Protein AF-A0A9Q0W4V5-F1 (afdb_monomer_lite)

Organism: Salix purpurea (NCBI:txid77065)

Secondary structure (DSSP, 8-state):
--HHHHHHHHHHHTTS-HHHHHHHHHHHHTSHHHHTTT-HHHHHHHHHTTTTSBHHHHHHHTT--HHHIIIIIHHHHHHHHSS-TTTSBHHHHHHHHHHHHH-TTTT-----SS-HIIIIIHHHHHHHHHTT----TT-EEEEEEEEE-TTS-EEEEEEEEEETTEEEEE--S-------HHHHHHH--S-STT----

Foldseek 3Di:
DAPLLVVVVVVLLVQDDPVLSVLQVQLVCPALLVVLQPPVPVSLVVLVVQQPPFQVVSSVVSVHDPVSQVRRVQVVCCVQPVDGRRPHTSSSVSNLSSCVSRDNCSSDDDDFPDDCCVRPVVVVVVVCVVVVHDDDPQKQFQEFAWDADPVGDIGTAFTWIDHDPDIDTDGDPDDDDPDDPVSVVRHDPDDPVPDPDD

Radius of gyration: 23.25 Å; chains: 1; bounding box: 48×30×67 Å

InterPro domains:
  IPR002937 Amine oxidase [PF01593] (27-186)
  IPR036188 FAD/NAD(P)-binding domain superfamily [SSF51905] (35-189)
  IPR050464 Zeta Carotene Desaturase and Related Oxidoreductases [PTHR42923] (12-187)

pLDDT: mean 81.5, std 14.06, range [39.09, 97.94]

Sequence (198 aa):
MSSACLLSFKLLLLLLPPYDKARNAVALALSPVVRALIDPDGALRDIRDLDSISFSDWFLSKGGTRMSIQRMWDPVAYALGFIDCDNISARCMLTIFSLFATKTEASLLRMLKGSPDVYLSGPIRKYIEDKGGRFHLRWGCRQILYDRSPDGEILVTGLATSKATDKKVVKADAYVVACDVPGIKKTTSIPVEGIKVL

Structure (mmCIF, N/CA/C/O backbone):
data_AF-A0A9Q0W4V5-F1
#
_entry.id   AF-A0A9Q0W4V5-F1
#
loop_
_atom_site.group_PDB
_atom_site.id
_atom_site.type_symbol
_atom_site.label_atom_id
_atom_site.label_alt_id
_atom_site.label_comp_id
_atom_site.label_asym_id
_atom_site.label_entity_id
_atom_site.label_seq_id
_atom_site.pdbx_PDB_ins_code
_atom_site.Cartn_x
_atom_site.Cartn_y
_atom_site.Cartn_z
_atom_site.occupancy
_atom_site.B_iso_or_equiv
_atom_site.auth_seq_id
_atom_site.auth_comp_id
_atom_site.auth_asym_id
_atom_site.auth_atom_id
_atom_site.pdbx_PDB_model_num
ATOM 1 N N . MET A 1 1 ? 7.000 -11.906 -21.639 1.00 43.66 1 MET A N 1
ATOM 2 C CA . MET A 1 1 ? 6.272 -10.622 -21.504 1.00 43.66 1 MET A CA 1
ATOM 3 C C . MET A 1 1 ? 4.962 -10.721 -22.271 1.00 43.66 1 MET A C 1
ATOM 5 O O . MET A 1 1 ? 4.998 -11.058 -23.446 1.00 43.66 1 MET A O 1
ATOM 9 N N . SER A 1 2 ? 3.818 -10.484 -21.624 1.00 39.81 2 SER A N 1
ATOM 10 C CA . SER A 1 2 ? 2.518 -10.459 -22.315 1.00 39.81 2 SER A CA 1
ATOM 11 C C . SER A 1 2 ? 2.487 -9.341 -23.364 1.00 39.81 2 SER A C 1
ATOM 13 O O . SER A 1 2 ? 3.025 -8.257 -23.124 1.00 39.81 2 SER A O 1
ATOM 15 N N . SER A 1 3 ? 1.845 -9.589 -24.509 1.00 40.56 3 SER A N 1
ATOM 16 C CA . SER A 1 3 ? 1.742 -8.648 -25.638 1.00 40.56 3 SER A CA 1
ATOM 17 C C . SER A 1 3 ? 1.153 -7.283 -25.220 1.00 40.56 3 SER A C 1
ATOM 19 O O . SER A 1 3 ? 1.536 -6.245 -25.754 1.00 40.56 3 SER A O 1
ATOM 21 N N . ALA A 1 4 ? 0.314 -7.259 -24.176 1.00 39.75 4 ALA A N 1
ATOM 22 C CA . ALA A 1 4 ? -0.264 -6.040 -23.601 1.00 39.75 4 ALA A CA 1
ATOM 23 C C . ALA A 1 4 ? 0.753 -5.161 -22.840 1.00 39.75 4 ALA A C 1
ATOM 25 O O . ALA A 1 4 ? 0.736 -3.941 -22.980 1.00 39.75 4 ALA A O 1
ATOM 26 N N . CYS A 1 5 ? 1.683 -5.764 -22.091 1.00 41.72 5 CYS A N 1
ATOM 27 C CA . CYS A 1 5 ? 2.740 -5.032 -21.384 1.00 41.72 5 CYS A CA 1
ATOM 28 C C . CYS A 1 5 ? 3.719 -4.395 -22.388 1.00 41.72 5 CYS A C 1
ATOM 30 O O . CYS A 1 5 ? 4.078 -3.225 -22.264 1.00 41.72 5 CYS A O 1
ATOM 32 N N . LEU A 1 6 ? 4.051 -5.122 -23.464 1.00 46.00 6 LEU A N 1
ATOM 33 C CA . LEU A 1 6 ? 4.829 -4.587 -24.586 1.00 46.00 6 LEU A CA 1
ATOM 34 C C . LEU A 1 6 ? 4.118 -3.437 -25.311 1.00 46.00 6 LEU A C 1
ATOM 36 O O . LEU A 1 6 ? 4.798 -2.498 -25.712 1.00 46.00 6 LEU A O 1
ATOM 40 N N . LEU A 1 7 ? 2.788 -3.480 -25.471 1.00 44.28 7 LEU A N 1
ATOM 41 C CA . LEU A 1 7 ? 2.022 -2.405 -26.116 1.00 44.28 7 LEU A CA 1
ATOM 42 C C . LEU A 1 7 ? 1.975 -1.120 -25.276 1.00 44.28 7 LEU A C 1
ATOM 44 O O . LEU A 1 7 ? 2.223 -0.044 -25.821 1.00 44.28 7 LEU A O 1
ATOM 48 N N . SER A 1 8 ? 1.716 -1.219 -23.967 1.00 48.59 8 SER A N 1
ATOM 49 C CA . SER A 1 8 ? 1.690 -0.049 -23.072 1.00 48.59 8 SER A CA 1
ATOM 50 C C . SER A 1 8 ? 3.061 0.619 -22.967 1.00 48.59 8 SER A C 1
ATOM 52 O O . SER A 1 8 ? 3.162 1.843 -23.043 1.00 48.59 8 SER A O 1
ATOM 54 N N . PHE A 1 9 ? 4.136 -0.175 -22.898 1.00 53.03 9 PHE A N 1
ATOM 55 C CA . PHE A 1 9 ? 5.497 0.359 -22.969 1.00 53.03 9 PHE A CA 1
ATOM 56 C C . PHE A 1 9 ? 5.830 0.937 -24.352 1.00 53.03 9 PHE A C 1
ATOM 58 O O . PHE A 1 9 ? 6.489 1.972 -24.424 1.00 53.03 9 PHE A O 1
ATOM 65 N N . LYS A 1 10 ? 5.350 0.340 -25.456 1.00 53.91 10 LYS A N 1
ATOM 66 C CA . LYS A 1 10 ? 5.523 0.886 -26.819 1.00 53.91 10 LYS A CA 1
ATOM 67 C C . LYS A 1 10 ? 4.901 2.271 -26.975 1.00 53.91 10 LYS A C 1
ATOM 69 O O . LYS A 1 10 ? 5.501 3.116 -27.636 1.00 53.91 10 LYS A O 1
ATOM 74 N N . LEU A 1 11 ? 3.726 2.496 -26.383 1.00 53.38 11 LEU A N 1
ATOM 75 C CA . LEU A 1 11 ? 3.035 3.784 -26.439 1.00 53.38 11 LEU A CA 1
ATOM 76 C C . LEU A 1 11 ? 3.797 4.866 -25.660 1.00 53.38 11 LEU A C 1
ATOM 78 O O . LEU A 1 11 ? 3.978 5.970 -26.163 1.00 53.38 11 LEU A O 1
ATOM 82 N N . LEU A 1 12 ? 4.330 4.519 -24.485 1.00 56.50 12 LEU A N 1
ATOM 83 C CA . LEU A 1 12 ? 5.173 5.410 -23.680 1.00 56.50 12 LEU A CA 1
ATOM 84 C C . LEU A 1 12 ? 6.516 5.729 -24.365 1.00 56.50 12 LEU A C 1
ATOM 86 O O . LEU A 1 12 ? 6.958 6.876 -24.395 1.00 56.50 12 LEU A O 1
ATOM 90 N N . LEU A 1 13 ? 7.140 4.726 -24.989 1.00 61.22 13 LEU A N 1
ATOM 91 C CA . LEU A 1 13 ? 8.396 4.868 -25.729 1.00 61.22 13 LEU A CA 1
ATOM 92 C C . LEU A 1 13 ? 8.248 5.675 -27.029 1.00 61.22 13 LEU A C 1
ATOM 94 O O . LEU A 1 13 ? 9.258 6.100 -27.587 1.00 61.22 13 LEU A O 1
ATOM 98 N N . LEU A 1 14 ? 7.039 5.887 -27.562 1.00 61.97 14 LEU A N 1
ATOM 99 C CA . LEU A 1 14 ? 6.829 6.686 -28.780 1.00 61.97 14 LEU A CA 1
ATOM 100 C C . LEU A 1 14 ? 7.144 8.176 -28.575 1.00 61.97 14 LEU A C 1
ATOM 102 O O . LEU A 1 14 ? 7.536 8.832 -29.535 1.00 61.97 14 LEU A O 1
ATOM 106 N N . LEU A 1 15 ? 7.064 8.675 -27.338 1.00 64.25 15 LEU A N 1
ATOM 107 C CA . LEU A 1 15 ? 7.293 10.083 -26.981 1.00 64.25 15 LEU A CA 1
ATOM 108 C C . LEU A 1 15 ? 8.779 10.463 -26.823 1.00 64.25 15 LEU A C 1
ATOM 110 O O . LEU A 1 15 ? 9.103 11.627 -26.562 1.00 64.25 15 LEU A O 1
ATOM 114 N N . LEU A 1 16 ? 9.682 9.489 -26.971 1.00 71.12 16 LEU A N 1
ATOM 115 C CA . LEU A 1 16 ? 11.116 9.652 -26.745 1.00 71.12 16 LEU A CA 1
ATOM 116 C C . LEU A 1 16 ? 11.922 9.647 -28.056 1.00 71.12 16 LEU A C 1
ATOM 118 O O . LEU A 1 16 ? 11.606 8.885 -28.974 1.00 71.12 16 LEU A O 1
ATOM 122 N N . PRO A 1 17 ? 12.999 10.446 -28.156 1.00 78.69 17 PRO A N 1
ATOM 123 C CA . PRO A 1 17 ? 13.999 10.303 -29.209 1.00 78.69 17 PRO A CA 1
ATOM 124 C C . PRO A 1 17 ? 14.616 8.891 -29.235 1.00 78.69 17 PRO A C 1
ATOM 126 O O . PRO A 1 17 ? 14.685 8.234 -28.194 1.00 78.69 17 PRO A O 1
ATOM 129 N N . PRO A 1 18 ? 15.131 8.413 -30.385 1.00 79.00 18 PRO A N 1
ATOM 130 C CA . PRO A 1 18 ? 15.712 7.068 -30.509 1.00 79.00 18 PRO A CA 1
ATOM 131 C C . PRO A 1 18 ? 16.817 6.773 -29.485 1.00 79.00 18 PRO A C 1
ATOM 133 O O . PRO A 1 18 ? 16.900 5.666 -28.957 1.00 79.00 18 PRO A O 1
ATOM 136 N N . TYR A 1 19 ? 17.625 7.786 -29.167 1.00 78.62 19 TYR A N 1
ATOM 137 C CA . TYR A 1 19 ? 18.689 7.703 -28.170 1.00 78.62 19 TYR A CA 1
ATOM 138 C C . TYR A 1 19 ? 18.158 7.420 -26.756 1.00 78.62 19 TYR A C 1
ATOM 140 O O . TYR A 1 19 ? 18.638 6.515 -26.072 1.00 78.62 19 TYR A O 1
ATOM 148 N N . ASP A 1 20 ? 17.119 8.143 -26.337 1.00 76.56 20 ASP A N 1
ATOM 149 C CA . ASP A 1 20 ? 16.502 7.966 -25.021 1.00 76.56 20 ASP A CA 1
ATOM 150 C C . ASP A 1 20 ? 15.779 6.619 -24.908 1.00 76.56 20 ASP A C 1
ATOM 152 O O . ASP A 1 20 ? 15.806 5.996 -23.849 1.00 76.56 20 ASP A O 1
ATOM 156 N N . LYS A 1 21 ? 15.207 6.106 -26.009 1.00 78.06 21 LYS A N 1
ATOM 157 C CA . LYS A 1 21 ? 14.630 4.749 -26.043 1.00 78.06 21 LYS A CA 1
ATOM 158 C C . LYS A 1 21 ? 15.681 3.680 -25.761 1.00 78.06 21 LYS A C 1
ATOM 160 O O . LYS A 1 21 ? 15.421 2.774 -24.972 1.00 78.06 21 LYS A O 1
ATOM 165 N N . ALA A 1 22 ? 16.853 3.788 -26.389 1.00 77.31 22 ALA A N 1
ATOM 166 C CA . ALA A 1 22 ? 17.944 2.838 -26.190 1.00 77.31 22 ALA A CA 1
ATOM 167 C C . ALA A 1 22 ? 18.443 2.863 -24.738 1.00 77.31 22 ALA A C 1
ATOM 169 O O . ALA A 1 22 ? 18.581 1.815 -24.112 1.00 77.31 22 ALA A O 1
ATOM 170 N N . ARG A 1 23 ? 18.633 4.056 -24.167 1.00 77.75 23 ARG A N 1
ATOM 171 C CA . ARG A 1 23 ? 19.056 4.209 -22.769 1.00 77.75 23 ARG A CA 1
ATOM 172 C C . ARG A 1 23 ? 18.022 3.715 -21.769 1.00 77.75 23 ARG A C 1
ATOM 174 O O . ARG A 1 23 ? 18.382 3.037 -20.812 1.00 77.75 23 ARG A O 1
ATOM 181 N N . ASN A 1 24 ? 16.746 3.979 -22.024 1.00 77.56 24 ASN A N 1
ATOM 182 C CA . ASN A 1 24 ? 15.663 3.447 -21.211 1.00 77.56 24 ASN A CA 1
ATOM 183 C C . ASN A 1 24 ? 15.619 1.910 -21.251 1.00 77.56 24 ASN A C 1
ATOM 185 O O . ASN A 1 24 ? 15.473 1.268 -20.215 1.00 77.56 24 ASN A O 1
ATOM 189 N N . ALA A 1 25 ? 15.811 1.309 -22.430 1.00 77.19 25 ALA A N 1
ATOM 190 C CA . ALA A 1 25 ? 15.883 -0.143 -22.571 1.00 77.19 25 ALA A CA 1
ATOM 191 C C . ALA A 1 25 ? 17.071 -0.739 -21.798 1.00 77.19 25 ALA A C 1
ATOM 193 O O . ALA A 1 25 ? 16.900 -1.749 -21.121 1.00 77.19 25 ALA A O 1
ATOM 194 N N . VAL A 1 26 ? 18.244 -0.097 -21.841 1.00 78.44 26 VAL A N 1
ATOM 195 C CA . VAL A 1 26 ? 19.419 -0.515 -21.057 1.00 78.44 26 VAL A CA 1
ATOM 196 C C . VAL A 1 26 ? 19.142 -0.417 -19.557 1.00 78.44 26 VAL A C 1
ATOM 198 O O . VAL A 1 26 ? 19.375 -1.382 -18.833 1.00 78.44 26 VAL A O 1
ATOM 201 N N . ALA A 1 27 ? 18.588 0.701 -19.086 1.00 77.38 27 ALA A N 1
ATOM 202 C CA . ALA A 1 27 ? 18.274 0.886 -17.672 1.00 77.38 27 ALA A CA 1
ATOM 203 C C . ALA A 1 27 ? 17.269 -0.159 -17.156 1.00 77.38 27 ALA A C 1
ATOM 205 O O . ALA A 1 27 ? 17.441 -0.706 -16.067 1.00 77.38 27 ALA A O 1
ATOM 206 N N . LEU A 1 28 ? 16.255 -0.493 -17.962 1.00 75.88 28 LEU A N 1
ATOM 207 C CA . LEU A 1 28 ? 15.286 -1.542 -17.640 1.00 75.88 28 LEU A CA 1
ATOM 208 C C . LEU A 1 28 ? 15.891 -2.947 -17.714 1.00 75.88 28 LEU A C 1
ATOM 210 O O . LEU A 1 28 ? 15.581 -3.778 -16.863 1.00 75.88 28 LEU A O 1
ATOM 214 N N . ALA A 1 29 ? 16.782 -3.217 -18.669 1.00 73.25 29 ALA A N 1
ATOM 215 C CA . ALA A 1 29 ? 17.484 -4.496 -18.769 1.00 73.25 29 ALA A CA 1
ATOM 216 C C . ALA A 1 29 ? 18.433 -4.740 -17.580 1.00 73.25 29 ALA A C 1
ATOM 218 O O . ALA A 1 29 ? 18.583 -5.870 -17.129 1.00 73.25 29 ALA A O 1
ATOM 219 N N . LEU A 1 30 ? 19.039 -3.678 -17.043 1.00 74.88 30 LEU A N 1
ATOM 220 C CA . LEU A 1 30 ? 19.905 -3.723 -15.859 1.00 74.88 30 LEU A CA 1
ATOM 221 C C . LEU A 1 30 ? 19.130 -3.666 -14.535 1.00 74.88 30 LEU A C 1
ATOM 223 O O . LEU A 1 30 ? 19.737 -3.575 -13.463 1.00 74.88 30 LEU A O 1
ATOM 227 N N . SER A 1 31 ? 17.798 -3.668 -14.593 1.00 77.25 31 SER A N 1
ATOM 228 C CA . SER A 1 31 ? 16.963 -3.581 -13.405 1.00 77.25 31 SER A CA 1
ATOM 229 C C . SER A 1 31 ? 16.734 -4.954 -12.761 1.00 77.25 31 SER A C 1
ATOM 231 O O . SER A 1 31 ? 16.663 -5.970 -13.463 1.00 77.25 31 SER A O 1
ATOM 233 N N . PRO A 1 32 ? 16.506 -5.001 -11.434 1.00 78.69 32 PRO A N 1
ATOM 234 C CA . PRO A 1 32 ? 16.089 -6.226 -10.746 1.00 78.69 32 PRO A CA 1
ATOM 235 C C . PRO A 1 32 ? 14.791 -6.841 -11.303 1.00 78.69 32 PRO A C 1
ATOM 237 O O . PRO A 1 32 ? 14.499 -8.007 -11.054 1.00 78.69 32 PRO A O 1
ATOM 240 N N . VAL A 1 33 ? 14.018 -6.094 -12.101 1.00 75.81 33 VAL A N 1
ATOM 241 C CA . VAL A 1 33 ? 12.805 -6.585 -12.776 1.00 75.81 33 VAL A CA 1
ATOM 242 C C . VAL A 1 33 ? 13.123 -7.726 -13.745 1.00 75.81 33 VAL A C 1
ATOM 244 O O . VAL A 1 33 ? 12.311 -8.634 -13.898 1.00 75.81 33 VAL A O 1
ATOM 247 N N . VAL A 1 34 ? 14.308 -7.741 -14.365 1.00 76.56 34 VAL A N 1
ATOM 248 C CA . VAL A 1 34 ? 14.717 -8.861 -15.230 1.00 76.56 34 VAL A CA 1
ATOM 249 C C . VAL A 1 34 ? 14.963 -10.120 -14.405 1.00 76.56 34 VAL A C 1
ATOM 251 O O . VAL A 1 34 ? 14.526 -11.201 -14.799 1.00 76.56 34 VAL A O 1
ATOM 254 N N . ARG A 1 35 ? 15.579 -9.981 -13.223 1.00 77.94 35 ARG A N 1
ATOM 255 C CA . ARG A 1 35 ? 15.739 -11.089 -12.272 1.00 77.94 35 ARG A CA 1
ATOM 256 C C . ARG A 1 35 ? 14.383 -11.654 -11.850 1.00 77.94 35 ARG A C 1
ATOM 258 O O . ARG A 1 35 ? 14.264 -12.869 -11.725 1.00 77.94 35 ARG A O 1
ATOM 265 N N . ALA A 1 36 ? 13.354 -10.812 -11.730 1.00 76.31 36 ALA A N 1
ATOM 266 C CA . ALA A 1 36 ? 12.014 -11.249 -11.341 1.00 76.31 36 ALA A CA 1
ATOM 267 C C . ALA A 1 36 ? 11.386 -12.265 -12.311 1.00 76.31 36 ALA A C 1
ATOM 269 O O . ALA A 1 36 ? 10.494 -13.004 -11.912 1.00 76.31 36 ALA A O 1
ATOM 270 N N . LEU A 1 37 ? 11.853 -12.342 -13.564 1.00 75.56 37 LEU A N 1
ATOM 271 C CA . LEU A 1 37 ? 11.383 -13.337 -14.535 1.00 75.56 37 LEU A CA 1
ATOM 272 C C . LEU A 1 37 ? 11.831 -14.771 -14.206 1.00 75.56 37 LEU A C 1
ATOM 274 O O . LEU A 1 37 ? 11.202 -15.713 -14.682 1.00 75.56 37 LEU A O 1
ATOM 278 N N . ILE A 1 38 ? 12.911 -14.934 -13.435 1.00 80.31 38 ILE A N 1
ATOM 279 C CA . ILE A 1 38 ? 13.516 -16.232 -13.090 1.00 80.31 38 ILE A CA 1
ATOM 280 C C . ILE A 1 38 ? 13.408 -16.494 -11.580 1.00 80.31 38 ILE A C 1
ATOM 282 O O . ILE A 1 38 ? 13.079 -17.602 -11.170 1.00 80.31 38 ILE A O 1
ATOM 286 N N . ASP A 1 39 ? 13.654 -15.468 -10.761 1.00 83.31 39 ASP A N 1
ATOM 287 C CA . ASP A 1 39 ? 13.642 -15.500 -9.293 1.00 83.31 39 ASP A CA 1
ATOM 288 C C . ASP A 1 39 ? 12.868 -14.277 -8.750 1.00 83.31 39 ASP A C 1
ATOM 290 O O . ASP A 1 39 ? 13.471 -13.243 -8.429 1.00 83.31 39 ASP A O 1
ATOM 294 N N . PRO A 1 40 ? 11.521 -14.357 -8.680 1.00 78.38 40 PRO A N 1
ATOM 295 C CA . PRO A 1 40 ? 10.676 -13.268 -8.188 1.00 78.38 40 PRO A CA 1
ATOM 296 C C . PRO A 1 40 ? 11.016 -12.835 -6.756 1.00 78.38 40 PRO A C 1
ATOM 298 O O . PRO A 1 40 ? 11.066 -11.638 -6.468 1.00 78.38 40 PRO A O 1
ATOM 301 N N . ASP A 1 41 ? 11.292 -13.790 -5.865 1.00 81.06 41 ASP A N 1
ATOM 302 C CA . ASP A 1 41 ? 11.550 -13.518 -4.447 1.00 81.06 41 ASP A CA 1
ATOM 303 C C . ASP A 1 41 ? 12.931 -12.893 -4.219 1.00 81.06 41 ASP A C 1
ATOM 305 O O . ASP A 1 41 ? 13.101 -12.022 -3.362 1.00 81.06 41 ASP A O 1
ATOM 309 N N . GLY A 1 42 ? 13.948 -13.311 -4.976 1.00 83.62 42 GLY A N 1
ATOM 310 C CA . GLY A 1 42 ? 15.249 -12.645 -4.985 1.00 83.62 42 GLY A CA 1
ATOM 311 C C . GLY A 1 42 ? 15.180 -11.236 -5.566 1.00 83.62 42 GLY A C 1
ATOM 312 O O . GLY A 1 42 ? 15.751 -10.317 -4.988 1.00 83.62 42 GLY A O 1
ATOM 313 N N . ALA A 1 43 ? 14.415 -11.029 -6.639 1.00 82.75 43 ALA A N 1
ATOM 314 C CA . ALA A 1 43 ? 14.216 -9.695 -7.197 1.00 82.75 43 ALA A CA 1
ATOM 315 C C . ALA A 1 43 ? 13.520 -8.745 -6.212 1.00 82.75 43 ALA A C 1
ATOM 317 O O . ALA A 1 43 ? 13.922 -7.592 -6.088 1.00 82.75 43 ALA A O 1
ATOM 318 N N . LEU A 1 44 ? 12.507 -9.208 -5.471 1.00 84.25 44 LEU A N 1
ATOM 319 C CA . LEU A 1 44 ? 11.839 -8.387 -4.454 1.00 84.25 44 LEU A CA 1
ATOM 320 C C . LEU A 1 44 ? 12.747 -8.040 -3.266 1.00 84.25 44 LEU A C 1
ATOM 322 O O . LEU A 1 44 ? 12.557 -6.982 -2.660 1.00 84.25 44 LEU A O 1
ATOM 326 N N . ARG A 1 45 ? 13.725 -8.899 -2.941 1.00 87.44 45 ARG A N 1
ATOM 327 C CA . ARG A 1 45 ? 14.777 -8.596 -1.958 1.00 87.44 45 ARG A CA 1
ATOM 328 C C . ARG A 1 45 ? 15.692 -7.486 -2.465 1.00 87.44 45 ARG A C 1
ATOM 330 O O . ARG A 1 45 ? 15.776 -6.460 -1.804 1.00 87.44 45 ARG A O 1
ATOM 337 N N . ASP A 1 46 ? 16.233 -7.617 -3.673 1.00 85.31 46 ASP A N 1
ATOM 338 C CA . ASP A 1 46 ? 17.080 -6.579 -4.278 1.00 85.31 46 ASP A CA 1
ATOM 339 C C . ASP A 1 46 ? 16.332 -5.236 -4.416 1.00 85.31 46 ASP A C 1
ATOM 341 O O . ASP A 1 46 ? 16.887 -4.165 -4.191 1.00 85.31 46 ASP A O 1
ATOM 345 N N . ILE A 1 47 ? 15.038 -5.276 -4.759 1.00 86.62 47 ILE A N 1
ATOM 346 C CA . ILE A 1 47 ? 14.177 -4.085 -4.839 1.00 86.62 47 ILE A CA 1
ATOM 347 C C . ILE A 1 47 ? 13.950 -3.462 -3.452 1.00 86.62 47 ILE A C 1
ATOM 349 O O . ILE A 1 47 ? 13.730 -2.256 -3.348 1.00 86.62 47 ILE A O 1
ATOM 353 N N . ARG A 1 48 ? 13.989 -4.251 -2.371 1.00 87.50 48 ARG A N 1
ATOM 354 C CA . ARG A 1 48 ? 13.863 -3.751 -0.993 1.00 87.50 48 ARG A CA 1
ATOM 355 C C . ARG A 1 48 ? 15.063 -2.934 -0.551 1.00 87.50 48 ARG A C 1
ATOM 357 O O . ARG A 1 48 ? 14.864 -1.963 0.168 1.00 87.50 48 ARG A O 1
ATOM 364 N N . ASP A 1 49 ? 16.246 -3.264 -1.042 1.00 89.31 49 ASP A N 1
ATOM 365 C CA . ASP A 1 49 ? 17.469 -2.526 -0.725 1.00 89.31 49 ASP A CA 1
ATOM 366 C C . ASP A 1 49 ? 17.517 -1.144 -1.405 1.00 89.31 49 ASP A C 1
ATOM 368 O O . ASP A 1 49 ? 18.330 -0.296 -1.049 1.00 89.31 49 ASP A O 1
ATOM 372 N N . LEU A 1 50 ? 16.606 -0.883 -2.351 1.00 87.56 50 LEU A N 1
ATOM 373 C CA . LEU A 1 50 ? 16.465 0.392 -3.060 1.00 87.56 50 LEU A CA 1
ATOM 374 C C . LEU A 1 50 ? 15.430 1.336 -2.424 1.00 87.56 50 LEU A C 1
ATOM 376 O O . LEU A 1 50 ? 15.026 2.312 -3.055 1.00 87.56 50 LEU A O 1
ATOM 380 N N . ASP A 1 51 ? 14.968 1.057 -1.201 1.00 88.69 51 ASP A N 1
ATOM 381 C CA . ASP A 1 51 ? 13.928 1.860 -0.543 1.00 88.69 51 ASP A CA 1
ATOM 382 C C . ASP A 1 51 ? 14.379 3.297 -0.232 1.00 88.69 51 ASP A C 1
ATOM 384 O O . ASP A 1 51 ? 13.581 4.228 -0.321 1.00 88.69 51 ASP A O 1
ATOM 388 N N . SER A 1 52 ? 15.668 3.484 0.068 1.00 89.12 52 SER A N 1
ATOM 389 C CA . SER A 1 52 ? 16.272 4.768 0.449 1.00 89.12 52 SER A CA 1
ATOM 390 C C . SER A 1 52 ? 16.695 5.656 -0.727 1.00 89.12 52 SER A C 1
ATOM 392 O O . SER A 1 52 ? 17.215 6.747 -0.502 1.00 89.12 52 SER A O 1
ATOM 394 N N . ILE A 1 53 ? 16.503 5.204 -1.970 1.00 92.19 53 ILE A N 1
ATOM 395 C CA . ILE A 1 53 ? 16.958 5.897 -3.182 1.00 92.19 53 ILE A CA 1
ATOM 396 C C . ILE A 1 53 ? 15.737 6.329 -3.999 1.00 92.19 53 ILE A C 1
ATOM 398 O O . ILE A 1 53 ? 14.785 5.559 -4.159 1.00 92.19 53 ILE A O 1
ATOM 402 N N . SER A 1 54 ? 15.765 7.547 -4.546 1.00 93.06 54 SER A N 1
ATOM 403 C CA . SER A 1 54 ? 14.718 8.007 -5.461 1.00 93.06 54 SER A CA 1
ATOM 404 C C . SER A 1 54 ? 14.732 7.204 -6.766 1.00 93.06 54 SER A C 1
ATOM 406 O O . SER A 1 54 ? 15.768 6.688 -7.205 1.00 93.06 54 SER A O 1
ATOM 408 N N . PHE A 1 55 ? 13.582 7.098 -7.429 1.00 91.31 55 PHE A N 1
ATOM 409 C CA . PHE A 1 55 ? 13.530 6.441 -8.732 1.00 91.31 55 PHE A CA 1
ATOM 410 C C . PHE A 1 55 ? 14.403 7.165 -9.764 1.00 91.31 55 PHE A C 1
ATOM 412 O O . PHE A 1 55 ? 15.072 6.508 -10.562 1.00 91.31 55 PHE A O 1
ATOM 419 N N . SER A 1 56 ? 14.451 8.497 -9.720 1.00 91.94 56 SER A N 1
ATOM 420 C CA . SER A 1 56 ? 15.327 9.302 -10.569 1.00 91.94 56 SER A CA 1
ATOM 421 C C . SER A 1 56 ? 16.804 8.971 -10.385 1.00 91.94 56 SER A C 1
ATOM 423 O O . SER A 1 56 ? 17.490 8.720 -11.377 1.00 91.94 56 SER A O 1
ATOM 425 N N . ASP A 1 57 ? 17.299 8.930 -9.146 1.00 92.69 57 ASP A N 1
ATOM 426 C CA . ASP A 1 57 ? 18.713 8.644 -8.869 1.00 92.69 57 ASP A CA 1
ATOM 427 C C . ASP A 1 57 ? 19.082 7.236 -9.327 1.00 92.69 57 ASP A C 1
ATOM 429 O O . ASP A 1 57 ? 20.098 7.026 -9.999 1.00 92.69 57 ASP A O 1
ATOM 433 N N . TRP A 1 58 ? 18.205 6.270 -9.048 1.00 92.56 58 TRP A N 1
ATOM 434 C CA . TRP A 1 58 ? 18.371 4.912 -9.538 1.00 92.56 58 TRP A CA 1
ATOM 435 C C . TRP A 1 58 ? 18.410 4.874 -11.073 1.00 92.56 58 TRP A C 1
ATOM 437 O O . TRP A 1 58 ? 19.348 4.320 -11.651 1.00 92.56 58 TRP A O 1
ATOM 447 N N . PHE A 1 59 ? 17.449 5.500 -11.752 1.00 89.81 59 PHE A N 1
ATOM 448 C CA . PHE A 1 59 ? 17.329 5.441 -13.208 1.00 89.81 59 PHE A CA 1
ATOM 449 C C . PHE A 1 59 ? 18.508 6.121 -13.920 1.00 89.81 59 PHE A C 1
ATOM 451 O O . PHE A 1 59 ? 19.048 5.580 -14.888 1.00 89.81 59 PHE A O 1
ATOM 458 N N . LEU A 1 60 ? 18.967 7.269 -13.412 1.00 90.19 60 LEU A N 1
ATOM 459 C CA . LEU A 1 60 ? 20.156 7.956 -13.922 1.00 90.19 60 LEU A CA 1
ATOM 460 C C . LEU A 1 60 ? 21.431 7.137 -13.698 1.00 90.19 60 LEU A C 1
ATOM 462 O O . LEU A 1 60 ? 22.254 7.047 -14.610 1.00 90.19 60 LEU A O 1
ATOM 466 N N . SER A 1 61 ? 21.571 6.473 -12.543 1.00 89.06 61 SER A N 1
ATOM 467 C CA . SER A 1 61 ? 22.727 5.604 -12.260 1.00 89.06 61 SER A CA 1
ATOM 468 C C . SER A 1 61 ? 22.849 4.428 -13.240 1.00 89.06 61 SER A C 1
ATOM 470 O O . SER A 1 61 ? 23.944 3.922 -13.480 1.00 89.06 61 SER A O 1
ATOM 472 N N . LYS A 1 62 ? 21.732 4.008 -13.850 1.00 85.81 62 LYS A N 1
ATOM 473 C CA . LYS A 1 62 ? 21.672 2.945 -14.866 1.00 85.81 62 LYS A CA 1
ATOM 474 C C . LYS A 1 62 ? 21.783 3.463 -16.303 1.00 85.81 62 LYS A C 1
ATOM 476 O O . LYS A 1 62 ? 21.561 2.708 -17.248 1.00 85.81 62 LYS A O 1
ATOM 481 N N . GLY A 1 63 ? 22.149 4.733 -16.478 1.00 82.50 63 GLY A N 1
ATOM 482 C CA . GLY A 1 63 ? 22.338 5.358 -17.786 1.00 82.50 63 GLY A CA 1
ATOM 483 C C . GLY A 1 63 ? 21.062 5.929 -18.399 1.00 82.50 63 GLY A C 1
ATOM 484 O O . GLY A 1 63 ? 21.071 6.269 -19.582 1.00 82.50 63 GLY A O 1
ATOM 485 N N . GLY A 1 64 ? 19.981 6.047 -17.624 1.00 85.62 64 GLY A N 1
ATOM 486 C CA . GLY A 1 64 ? 18.765 6.748 -18.016 1.00 85.62 64 GLY A CA 1
ATOM 487 C C . GLY A 1 64 ? 18.979 8.254 -18.206 1.00 85.62 64 GLY A C 1
ATOM 488 O O . GLY A 1 64 ? 20.017 8.811 -17.848 1.00 85.62 64 GLY A O 1
ATOM 489 N N . THR A 1 65 ? 17.996 8.937 -18.794 1.00 88.06 65 THR A N 1
ATOM 490 C CA . THR A 1 65 ? 18.069 10.382 -19.066 1.00 88.06 65 THR A CA 1
ATOM 491 C C . THR A 1 65 ? 16.966 11.152 -18.349 1.00 88.06 65 THR A C 1
ATOM 493 O O . THR A 1 65 ? 15.856 10.650 -18.163 1.00 88.06 65 THR A O 1
ATOM 496 N N . ARG A 1 66 ? 17.245 12.414 -17.989 1.00 90.25 66 ARG A N 1
ATOM 497 C CA . ARG A 1 66 ? 16.244 13.323 -17.400 1.00 90.25 66 ARG A CA 1
ATOM 498 C C . ARG A 1 66 ? 15.043 13.552 -18.319 1.00 90.25 66 ARG A C 1
ATOM 500 O O . ARG A 1 66 ? 13.923 13.642 -17.835 1.00 90.25 66 ARG A O 1
ATOM 507 N N . MET A 1 67 ? 15.258 13.557 -19.634 1.00 88.00 67 MET A N 1
ATOM 508 C CA . MET A 1 67 ? 14.178 13.647 -20.621 1.00 88.00 67 MET A CA 1
ATOM 509 C C . MET A 1 67 ? 13.219 12.452 -20.524 1.00 88.00 67 MET A C 1
ATOM 511 O O . MET A 1 67 ? 12.002 12.629 -20.559 1.00 88.00 67 MET A O 1
ATOM 515 N N . SER A 1 68 ? 13.759 11.238 -20.363 1.00 85.25 68 SER A N 1
ATOM 516 C CA . SER A 1 68 ? 12.951 10.034 -20.151 1.00 85.25 68 SER A CA 1
ATOM 517 C C . SER A 1 68 ? 12.211 10.065 -18.819 1.00 85.25 68 SER A C 1
ATOM 519 O O . SER A 1 68 ? 11.085 9.582 -18.754 1.00 85.25 68 SER A O 1
ATOM 521 N N . ILE A 1 69 ? 12.808 10.640 -17.774 1.00 88.06 69 ILE A N 1
ATOM 522 C CA . ILE A 1 69 ? 12.117 10.836 -16.498 1.00 88.06 69 ILE A CA 1
ATOM 523 C C . ILE A 1 69 ? 10.896 11.739 -16.700 1.00 88.06 69 ILE A C 1
ATOM 525 O O . ILE A 1 69 ? 9.773 11.280 -16.528 1.00 88.06 69 ILE A O 1
ATOM 529 N N . GLN A 1 70 ? 11.094 12.946 -17.226 1.00 88.69 70 GLN A N 1
ATOM 530 C CA . GLN A 1 70 ? 10.027 13.941 -17.369 1.00 88.69 70 GLN A CA 1
ATOM 531 C C . GLN A 1 70 ? 8.894 13.519 -18.309 1.00 88.69 70 GLN A C 1
ATOM 533 O O . GLN A 1 70 ? 7.721 13.760 -18.036 1.00 88.69 70 GLN A O 1
ATOM 538 N N . ARG A 1 71 ? 9.223 12.909 -19.453 1.00 85.38 71 ARG A N 1
ATOM 539 C CA . ARG A 1 71 ? 8.219 12.602 -20.486 1.00 85.38 71 ARG A CA 1
ATOM 540 C C . ARG A 1 71 ? 7.515 11.271 -20.299 1.00 85.38 71 ARG A C 1
ATOM 542 O O . ARG A 1 71 ? 6.444 11.080 -20.867 1.00 85.38 71 ARG A O 1
ATOM 549 N N . MET A 1 72 ? 8.137 10.342 -19.581 1.00 85.31 72 MET A N 1
ATOM 550 C CA . MET A 1 72 ? 7.662 8.966 -19.512 1.00 85.31 72 MET A CA 1
ATOM 551 C C . MET A 1 72 ? 7.461 8.505 -18.073 1.00 85.31 72 MET A C 1
ATOM 553 O O . MET A 1 72 ? 6.402 7.962 -17.769 1.00 85.31 72 MET A O 1
ATOM 557 N N . TRP A 1 73 ? 8.434 8.722 -17.187 1.00 87.31 73 TRP A N 1
ATOM 558 C CA . TRP A 1 73 ? 8.368 8.177 -15.832 1.00 87.31 73 TRP A CA 1
ATOM 559 C C . TRP A 1 73 ? 7.574 9.037 -14.851 1.00 87.31 73 TRP A C 1
ATOM 561 O O . TRP A 1 73 ? 6.809 8.467 -14.080 1.00 87.31 73 TRP A O 1
ATOM 571 N N . ASP A 1 74 ? 7.658 10.365 -14.925 1.00 90.06 74 ASP A N 1
ATOM 572 C CA . ASP A 1 74 ? 6.885 11.266 -14.063 1.00 90.06 74 ASP A CA 1
ATOM 573 C C . ASP A 1 74 ? 5.369 11.062 -14.232 1.00 90.06 74 ASP A C 1
ATOM 575 O O . ASP A 1 74 ? 4.692 10.860 -13.224 1.00 90.06 74 ASP A O 1
ATOM 579 N N . PRO A 1 75 ? 4.798 10.972 -15.455 1.00 88.50 75 PRO A N 1
ATOM 580 C CA . PRO A 1 75 ? 3.383 10.629 -15.625 1.00 88.50 75 PRO A CA 1
ATOM 581 C C . PRO A 1 75 ? 2.980 9.304 -14.962 1.00 88.50 75 PRO A C 1
ATOM 583 O O . PRO A 1 75 ? 1.877 9.188 -14.427 1.00 88.50 75 PRO A O 1
ATOM 586 N N . VAL A 1 76 ? 3.865 8.302 -14.980 1.00 86.06 76 VAL A N 1
ATOM 587 C CA . VAL A 1 76 ? 3.613 7.003 -14.342 1.00 86.06 76 VAL A CA 1
ATOM 588 C C . VAL A 1 76 ? 3.716 7.115 -12.823 1.00 86.06 76 VAL A C 1
ATOM 590 O O . VAL A 1 76 ? 2.850 6.596 -12.122 1.00 86.06 76 VAL A O 1
ATOM 593 N N . ALA A 1 77 ? 4.719 7.823 -12.305 1.00 88.62 77 ALA A N 1
ATOM 594 C CA . ALA A 1 77 ? 4.880 8.069 -10.876 1.00 88.62 77 ALA A CA 1
ATOM 595 C C . ALA A 1 77 ? 3.682 8.845 -10.303 1.00 88.62 77 ALA A C 1
ATOM 597 O O . ALA A 1 77 ? 3.123 8.443 -9.280 1.00 88.62 77 ALA A O 1
ATOM 598 N N . TYR A 1 78 ? 3.187 9.859 -11.020 1.00 89.25 78 TYR A N 1
ATOM 599 C CA . TYR A 1 78 ? 1.971 10.579 -10.645 1.00 89.25 78 TYR A CA 1
ATOM 600 C C . TYR A 1 78 ? 0.731 9.684 -10.644 1.00 89.25 78 TYR A C 1
ATOM 602 O O . TYR A 1 78 ? -0.080 9.778 -9.726 1.00 89.25 78 TYR A O 1
ATOM 610 N N . ALA A 1 79 ? 0.586 8.792 -11.627 1.00 86.00 79 ALA A N 1
ATOM 611 C CA . ALA A 1 79 ? -0.537 7.857 -11.670 1.00 86.00 79 ALA A CA 1
ATOM 612 C C . ALA A 1 79 ? -0.507 6.822 -10.529 1.00 86.00 79 ALA A C 1
ATOM 614 O O . ALA A 1 79 ? -1.560 6.331 -10.125 1.00 86.00 79 ALA A O 1
ATOM 615 N N . LEU A 1 80 ? 0.681 6.477 -10.022 1.00 84.62 80 LEU A N 1
ATOM 616 C CA . LEU A 1 80 ? 0.863 5.442 -9.001 1.00 84.62 80 LEU A CA 1
ATOM 617 C C . LEU A 1 80 ? 0.861 5.986 -7.571 1.00 84.62 80 LEU A C 1
ATOM 619 O O . LEU A 1 80 ? 0.236 5.398 -6.692 1.00 84.62 80 LEU A O 1
ATOM 623 N N . GLY A 1 81 ? 1.591 7.072 -7.331 1.00 82.38 81 GLY A N 1
ATOM 624 C CA . GLY A 1 81 ? 1.851 7.605 -5.994 1.00 82.38 81 GLY A CA 1
ATOM 625 C C . GLY A 1 81 ? 1.528 9.085 -5.832 1.00 82.38 81 GLY A C 1
ATOM 626 O O . GLY A 1 81 ? 1.743 9.617 -4.748 1.00 82.38 81 GLY A O 1
ATOM 627 N N . PHE A 1 82 ? 1.027 9.751 -6.879 1.00 87.94 82 PHE A N 1
ATOM 628 C CA . PHE A 1 82 ? 0.738 11.192 -6.889 1.00 87.94 82 PHE A CA 1
ATOM 629 C C . PHE A 1 82 ? 1.956 12.090 -6.589 1.00 87.94 82 PHE A C 1
ATOM 631 O O . PHE A 1 82 ? 1.790 13.251 -6.223 1.00 87.94 82 PHE A O 1
ATOM 638 N N . ILE A 1 83 ? 3.173 11.568 -6.776 1.00 90.81 83 ILE A N 1
ATOM 639 C CA . ILE A 1 83 ? 4.455 12.263 -6.583 1.00 90.81 83 ILE A CA 1
ATOM 640 C C . ILE A 1 83 ? 5.392 11.983 -7.768 1.00 90.81 83 ILE A C 1
ATOM 642 O O . ILE A 1 83 ? 5.198 11.002 -8.486 1.00 90.81 83 ILE A O 1
ATOM 646 N N . ASP A 1 84 ? 6.376 12.855 -7.988 1.00 90.88 84 ASP A N 1
ATOM 647 C CA . ASP A 1 84 ? 7.342 12.752 -9.093 1.00 90.88 84 ASP A CA 1
ATOM 648 C C . ASP A 1 84 ? 8.432 11.686 -8.859 1.00 90.88 84 ASP A C 1
ATOM 650 O O . ASP A 1 84 ? 8.538 11.089 -7.782 1.00 90.88 84 ASP A O 1
ATOM 654 N N . CYS A 1 85 ? 9.26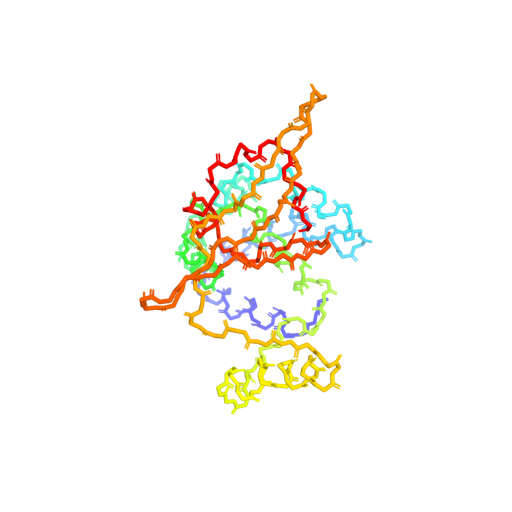1 11.438 -9.878 1.00 91.19 85 CYS A N 1
ATOM 655 C CA . CYS A 1 85 ? 10.351 10.467 -9.796 1.00 91.19 85 CYS A CA 1
ATOM 656 C C . CYS A 1 85 ? 11.504 10.863 -8.858 1.00 91.19 85 CYS A C 1
ATOM 658 O O . CYS A 1 85 ? 12.256 9.979 -8.437 1.00 91.19 85 CYS A O 1
ATOM 660 N N . ASP A 1 86 ? 11.650 12.150 -8.528 1.00 93.00 86 ASP A N 1
ATOM 661 C CA . ASP A 1 86 ? 12.683 12.642 -7.608 1.00 93.00 86 ASP A CA 1
ATOM 662 C C . ASP A 1 86 ? 12.312 12.362 -6.147 1.00 93.00 86 ASP A C 1
ATOM 664 O O . ASP A 1 86 ? 13.189 12.134 -5.316 1.00 93.00 86 ASP A O 1
ATOM 668 N N . ASN A 1 87 ? 11.015 12.320 -5.841 1.00 91.88 87 ASN A N 1
ATOM 669 C CA . ASN A 1 87 ? 10.501 12.091 -4.495 1.00 91.88 87 ASN A CA 1
ATOM 670 C C . ASN A 1 87 ? 10.008 10.654 -4.260 1.00 91.88 87 ASN A C 1
ATOM 672 O O . ASN A 1 87 ? 9.959 10.202 -3.115 1.00 91.88 87 ASN A O 1
ATOM 676 N N . ILE A 1 88 ? 9.623 9.916 -5.308 1.00 91.38 88 ILE A N 1
ATOM 677 C CA . ILE A 1 88 ? 9.182 8.523 -5.162 1.00 91.38 88 ILE A CA 1
ATOM 678 C C . ILE A 1 88 ? 10.369 7.577 -4.957 1.00 91.38 88 ILE A C 1
ATOM 680 O O . ILE A 1 88 ? 11.367 7.629 -5.677 1.00 91.38 88 ILE A O 1
ATOM 684 N N . SER A 1 89 ? 10.236 6.646 -4.012 1.00 92.44 89 SER A N 1
ATOM 685 C CA . SER A 1 89 ? 11.224 5.582 -3.811 1.00 92.44 89 SER A CA 1
ATOM 686 C C . SER A 1 89 ? 11.301 4.651 -5.026 1.00 92.44 89 SER A C 1
ATOM 688 O O . SER A 1 89 ? 10.272 4.215 -5.566 1.00 92.44 89 SER A O 1
ATOM 690 N N . ALA A 1 90 ? 12.521 4.272 -5.416 1.00 90.38 90 ALA A N 1
ATOM 691 C CA . ALA A 1 90 ? 12.767 3.303 -6.479 1.00 90.38 90 ALA A CA 1
ATOM 692 C C . ALA A 1 90 ? 12.101 1.950 -6.182 1.00 90.38 90 ALA A C 1
ATOM 694 O O . ALA A 1 90 ? 11.581 1.304 -7.098 1.00 90.38 90 ALA A O 1
ATOM 695 N N . ARG A 1 91 ? 12.028 1.554 -4.902 1.00 91.19 91 ARG A N 1
ATOM 696 C CA . ARG A 1 91 ? 11.334 0.337 -4.459 1.00 91.19 91 ARG A CA 1
ATOM 697 C C . ARG A 1 91 ? 9.880 0.307 -4.921 1.00 91.19 91 ARG A C 1
ATOM 699 O O . ARG A 1 91 ? 9.428 -0.720 -5.432 1.00 91.19 91 ARG A O 1
ATOM 706 N N . CYS A 1 92 ? 9.153 1.410 -4.746 1.00 88.88 92 CYS A N 1
ATOM 707 C CA . CYS A 1 92 ? 7.731 1.503 -5.081 1.00 88.88 92 CYS A CA 1
ATOM 708 C C . CYS A 1 92 ? 7.503 1.227 -6.576 1.00 88.88 92 CYS A C 1
ATOM 710 O O . CYS A 1 92 ? 6.767 0.310 -6.947 1.00 88.88 92 CYS A O 1
ATOM 712 N N . MET A 1 93 ? 8.230 1.952 -7.428 1.00 88.50 93 MET A N 1
ATOM 713 C CA . MET A 1 93 ? 8.138 1.836 -8.884 1.00 88.50 93 MET A CA 1
ATOM 714 C C . MET A 1 93 ? 8.566 0.446 -9.378 1.00 88.50 93 MET A C 1
ATOM 716 O O . MET A 1 93 ? 7.829 -0.217 -10.109 1.00 88.50 93 MET A O 1
ATOM 720 N N . LEU A 1 94 ? 9.735 -0.042 -8.950 1.00 87.50 94 LEU A N 1
ATOM 721 C CA . LEU A 1 94 ? 10.288 -1.317 -9.421 1.00 87.50 94 LEU A CA 1
ATOM 722 C C . LEU A 1 94 ? 9.469 -2.530 -8.973 1.00 87.50 94 LEU A C 1
ATOM 724 O O . LEU A 1 94 ? 9.387 -3.512 -9.710 1.00 87.50 94 LEU A O 1
ATOM 728 N N . THR A 1 95 ? 8.815 -2.461 -7.811 1.00 87.19 95 THR A N 1
ATOM 729 C CA . THR A 1 95 ? 7.901 -3.519 -7.351 1.00 87.19 95 THR A CA 1
ATOM 730 C C . THR A 1 95 ? 6.712 -3.667 -8.301 1.00 87.19 95 THR A C 1
ATOM 732 O O . THR A 1 95 ? 6.353 -4.780 -8.684 1.00 87.19 95 THR A O 1
ATOM 735 N N . ILE A 1 96 ? 6.128 -2.548 -8.734 1.00 84.50 96 ILE A N 1
ATOM 736 C CA . ILE A 1 96 ? 4.996 -2.545 -9.668 1.00 84.50 96 ILE A CA 1
ATOM 737 C C . ILE A 1 96 ? 5.430 -3.078 -11.039 1.00 84.50 96 ILE A C 1
ATOM 739 O O . ILE A 1 96 ? 4.745 -3.922 -11.620 1.00 84.50 96 ILE A O 1
ATOM 743 N N . PHE A 1 97 ? 6.606 -2.677 -11.532 1.00 79.44 97 PHE A N 1
ATOM 744 C CA . PHE A 1 97 ? 7.138 -3.213 -12.789 1.00 79.44 97 PHE A CA 1
ATOM 745 C C . PHE A 1 97 ? 7.482 -4.698 -12.715 1.00 79.44 97 PHE A C 1
ATOM 747 O O . PHE A 1 97 ? 7.215 -5.420 -13.673 1.00 79.44 97 PHE A O 1
ATOM 754 N N . SER A 1 98 ? 7.998 -5.175 -11.581 1.00 80.81 98 SER A N 1
ATOM 755 C CA . SER A 1 98 ? 8.184 -6.607 -11.323 1.00 80.81 98 SER A CA 1
ATOM 756 C C . SER A 1 98 ? 6.861 -7.369 -11.443 1.00 80.81 98 SER A C 1
ATOM 758 O O . SER A 1 98 ? 6.784 -8.408 -12.105 1.00 80.81 98 SER A O 1
ATOM 760 N N . LEU A 1 99 ? 5.777 -6.803 -10.910 1.00 77.75 99 LEU A N 1
ATOM 761 C CA . LEU A 1 99 ? 4.446 -7.395 -11.000 1.00 77.75 99 LEU A CA 1
ATOM 762 C C . LEU A 1 99 ? 3.919 -7.417 -12.447 1.00 77.75 99 LEU A C 1
ATOM 764 O O . LEU A 1 99 ? 3.393 -8.439 -12.882 1.00 77.75 99 LEU A O 1
ATOM 768 N N . PHE A 1 100 ? 4.127 -6.352 -13.231 1.00 76.25 100 PHE A N 1
ATOM 769 C CA . PHE A 1 100 ? 3.774 -6.327 -14.660 1.00 76.25 100 PHE A CA 1
ATOM 770 C C . PHE A 1 100 ? 4.641 -7.244 -15.534 1.00 76.25 100 PHE A C 1
ATOM 772 O O . PHE A 1 100 ? 4.175 -7.739 -16.563 1.00 76.25 100 PHE A O 1
ATOM 779 N N . ALA A 1 101 ? 5.902 -7.459 -15.160 1.00 72.62 101 ALA A N 1
ATOM 780 C CA . ALA A 1 101 ? 6.814 -8.333 -15.889 1.00 72.62 101 ALA A CA 1
ATOM 781 C C . ALA A 1 101 ? 6.476 -9.816 -15.673 1.00 72.62 101 ALA A C 1
ATOM 783 O O . ALA A 1 101 ? 6.525 -10.601 -16.623 1.00 72.62 101 ALA A O 1
ATOM 784 N N . THR A 1 102 ? 6.100 -10.180 -14.444 1.00 72.38 102 THR A N 1
ATOM 785 C CA . THR A 1 102 ? 5.847 -11.569 -14.028 1.00 72.38 102 THR A CA 1
ATOM 786 C C . THR A 1 102 ? 4.401 -12.015 -14.232 1.00 72.38 102 THR A C 1
ATOM 788 O O . THR A 1 102 ? 4.167 -13.174 -14.571 1.00 72.38 102 THR A O 1
ATOM 791 N N . LYS A 1 103 ? 3.415 -11.119 -14.086 1.00 70.31 103 LYS A N 1
ATOM 792 C CA . LYS A 1 103 ? 1.991 -11.449 -14.253 1.00 70.31 103 LYS A CA 1
ATOM 793 C C . LYS A 1 103 ? 1.452 -10.915 -15.576 1.00 70.31 103 LYS A C 1
ATOM 795 O O . LYS A 1 103 ? 1.244 -9.719 -15.758 1.00 70.31 103 LYS A O 1
ATOM 800 N N . THR A 1 104 ? 1.161 -11.829 -16.497 1.00 60.97 104 THR A N 1
ATOM 801 C CA . THR A 1 104 ? 0.716 -11.531 -17.869 1.00 60.97 104 THR A CA 1
ATOM 802 C C . THR A 1 104 ? -0.637 -10.818 -17.963 1.00 60.97 104 THR A C 1
ATOM 804 O O . THR A 1 104 ? -0.864 -10.103 -18.939 1.00 60.97 104 THR A O 1
ATOM 807 N N . GLU A 1 105 ? -1.506 -10.978 -16.961 1.00 60.84 105 GLU A N 1
ATOM 808 C CA . GLU A 1 105 ? -2.825 -10.330 -16.879 1.00 60.84 105 GLU A CA 1
ATOM 809 C C . GLU A 1 105 ? -2.828 -9.035 -16.055 1.00 60.84 105 GLU A C 1
ATOM 811 O O . GLU A 1 105 ? -3.827 -8.319 -16.039 1.00 60.84 105 GLU A O 1
ATOM 816 N N . ALA A 1 106 ? -1.727 -8.702 -15.373 1.00 59.31 106 ALA A N 1
ATOM 817 C CA . ALA A 1 106 ? -1.703 -7.576 -14.438 1.00 59.31 106 ALA A CA 1
ATOM 818 C C . ALA A 1 106 ? -1.839 -6.207 -15.120 1.00 59.31 106 ALA A C 1
ATOM 820 O O . ALA A 1 106 ? -2.225 -5.240 -14.474 1.00 59.31 106 ALA A O 1
ATOM 821 N N . SER A 1 107 ? -1.558 -6.117 -16.421 1.00 62.62 107 SER A N 1
ATOM 822 C CA . SER A 1 107 ? -1.734 -4.887 -17.197 1.00 62.62 107 SER A CA 1
ATOM 823 C C . SER A 1 107 ? -3.176 -4.663 -17.677 1.00 62.62 107 SER A C 1
ATOM 825 O O . SER A 1 107 ? -3.430 -3.685 -18.377 1.00 62.62 107 SER A O 1
ATOM 827 N N . LEU A 1 108 ? -4.117 -5.567 -17.371 1.00 67.81 108 LEU A N 1
ATOM 828 C CA . LEU A 1 108 ? -5.525 -5.396 -17.728 1.00 67.81 108 LEU A CA 1
ATOM 829 C C . LEU A 1 108 ? -6.217 -4.497 -16.705 1.00 67.81 108 LEU A C 1
ATOM 831 O O . LEU A 1 108 ? -6.478 -4.893 -15.569 1.00 67.81 108 LEU A O 1
ATOM 835 N N . LEU A 1 109 ? -6.567 -3.289 -17.138 1.00 75.38 109 LEU A N 1
ATOM 836 C CA . LEU A 1 109 ? -7.385 -2.380 -16.348 1.00 75.38 109 LEU A CA 1
ATOM 837 C C . LEU A 1 109 ? -8.831 -2.884 -16.326 1.00 75.38 109 LEU A C 1
ATOM 839 O O . LEU A 1 109 ? -9.484 -2.987 -17.364 1.00 75.38 109 LEU A O 1
ATOM 843 N N . ARG A 1 110 ? -9.340 -3.184 -15.130 1.00 83.31 110 ARG A N 1
ATOM 844 C CA . ARG A 1 110 ? -10.748 -3.522 -14.898 1.00 83.31 110 ARG A CA 1
ATOM 845 C C . ARG A 1 110 ? -11.378 -2.437 -14.046 1.00 83.31 110 ARG A C 1
ATOM 847 O O . ARG A 1 110 ? -10.918 -2.175 -12.939 1.00 83.31 110 ARG A O 1
ATOM 854 N N . MET A 1 111 ? -12.420 -1.808 -14.572 1.00 88.94 111 MET A N 1
ATOM 855 C CA . MET A 1 111 ? -13.210 -0.839 -13.821 1.00 88.94 111 MET A CA 1
ATOM 856 C C . MET A 1 111 ? -14.354 -1.552 -13.106 1.00 88.94 111 MET A C 1
ATOM 858 O O . MET A 1 111 ? -14.908 -2.531 -13.613 1.00 88.94 111 MET A O 1
ATOM 862 N N . LEU A 1 112 ? -14.720 -1.056 -11.925 1.00 90.44 112 LEU A N 1
ATOM 863 C CA . LEU A 1 112 ? -15.951 -1.484 -11.271 1.00 90.44 112 LEU A CA 1
ATOM 864 C C . LEU A 1 112 ? -17.149 -1.095 -12.146 1.00 90.44 112 LEU A C 1
ATOM 866 O O . LEU A 1 112 ? -17.167 -0.028 -12.755 1.00 90.44 112 LEU A O 1
ATOM 870 N N . LYS A 1 113 ? -18.180 -1.946 -12.169 1.00 89.31 113 LYS A N 1
ATOM 871 C CA . LYS A 1 113 ? -19.422 -1.705 -12.927 1.00 89.31 113 LYS A CA 1
ATOM 872 C C . LYS A 1 113 ? -20.183 -0.454 -12.455 1.00 89.31 113 LYS A C 1
ATOM 874 O O . LYS A 1 113 ? -21.039 0.059 -13.168 1.00 89.31 113 LYS A O 1
ATOM 879 N N . GLY A 1 114 ? -19.895 0.027 -11.251 1.00 93.94 114 GLY A N 1
ATOM 880 C CA . GLY A 1 114 ? -20.493 1.225 -10.682 1.00 93.94 114 GLY A CA 1
ATOM 881 C C . GLY A 1 114 ? -19.855 1.562 -9.341 1.00 93.94 114 GLY A C 1
ATOM 882 O O . GLY A 1 114 ? -18.703 1.210 -9.092 1.00 93.94 114 GLY A O 1
ATOM 883 N N . SER A 1 115 ? -20.625 2.219 -8.472 1.00 94.06 115 SER A N 1
ATOM 884 C CA . SER A 1 115 ? -20.160 2.639 -7.146 1.00 94.06 115 SER A CA 1
ATOM 885 C C . SER A 1 115 ? -19.499 1.486 -6.368 1.00 94.06 115 SER A C 1
ATOM 887 O O . SER A 1 115 ? -20.100 0.408 -6.265 1.00 94.06 115 SER A O 1
ATOM 889 N N . PRO A 1 116 ? -18.316 1.709 -5.760 1.00 93.25 116 PRO A N 1
ATOM 890 C CA . PRO A 1 116 ? -17.685 0.742 -4.864 1.00 93.25 116 PRO A CA 1
ATOM 891 C C . PRO A 1 116 ? -18.588 0.303 -3.709 1.00 93.25 116 PRO A C 1
ATOM 893 O O . PRO A 1 116 ? -18.495 -0.845 -3.284 1.00 93.25 116 PRO A O 1
ATOM 896 N N . ASP A 1 117 ? -19.502 1.164 -3.244 1.00 92.12 117 ASP A N 1
ATOM 897 C CA . ASP A 1 117 ? -20.442 0.789 -2.181 1.00 92.12 117 ASP A CA 1
ATOM 898 C C . ASP A 1 117 ? -21.361 -0.362 -2.600 1.00 92.12 117 ASP A C 1
ATOM 900 O O . ASP A 1 117 ? -21.594 -1.281 -1.825 1.00 92.12 117 ASP A O 1
ATOM 904 N N . VAL A 1 118 ? -21.800 -0.377 -3.859 1.00 93.62 118 VAL A N 1
ATOM 905 C CA . VAL A 1 118 ? -22.716 -1.399 -4.383 1.00 93.62 118 VAL A CA 1
ATOM 906 C C . VAL A 1 118 ? -21.966 -2.639 -4.865 1.00 93.62 118 VAL A C 1
ATOM 908 O O . VAL A 1 118 ? -22.425 -3.757 -4.651 1.00 93.62 118 VAL A O 1
ATOM 911 N N . TYR A 1 119 ? -20.823 -2.453 -5.529 1.00 93.81 119 TYR A N 1
ATOM 912 C CA . TYR A 1 119 ? -20.142 -3.529 -6.260 1.00 93.81 119 TYR A CA 1
ATOM 913 C C . TYR A 1 119 ? -18.908 -4.104 -5.557 1.00 93.81 119 TYR A C 1
ATOM 915 O O . TYR A 1 119 ? -18.366 -5.097 -6.035 1.00 93.81 119 TYR A O 1
ATOM 923 N N . LEU A 1 120 ? -18.465 -3.516 -4.440 1.00 94.75 120 LEU A N 1
ATOM 924 C CA . LEU A 1 120 ? -17.313 -4.001 -3.677 1.00 94.75 120 LEU A CA 1
ATOM 925 C C . LEU A 1 120 ? -17.615 -4.105 -2.178 1.00 94.75 120 LEU A C 1
ATOM 927 O O . LEU A 1 120 ? -17.672 -5.209 -1.641 1.00 94.75 120 LEU A O 1
ATOM 931 N N . SER A 1 121 ? -17.840 -2.985 -1.487 1.00 94.56 121 SER A N 1
ATOM 932 C CA . SER A 1 121 ? -18.014 -3.011 -0.030 1.00 94.56 121 SER A CA 1
ATOM 933 C C . SER A 1 121 ? -19.386 -3.517 0.410 1.00 94.56 121 SER A C 1
ATOM 935 O O . SER A 1 121 ? -19.490 -4.091 1.489 1.00 94.56 121 SER A O 1
ATOM 937 N N . GLY A 1 122 ? -20.430 -3.356 -0.404 1.00 94.62 122 GLY A N 1
ATOM 938 C CA . GLY A 1 122 ? -21.779 -3.862 -0.133 1.00 94.62 122 GLY A CA 1
ATOM 939 C C . GLY A 1 122 ? -21.835 -5.388 -0.022 1.00 94.62 122 GLY A C 1
ATOM 940 O O . GLY A 1 122 ? -22.277 -5.889 1.011 1.00 94.62 122 GLY A O 1
ATOM 941 N N . PRO A 1 123 ? -21.332 -6.147 -1.016 1.00 96.62 123 PRO A N 1
ATOM 942 C CA . PRO A 1 123 ? -21.240 -7.604 -0.932 1.00 96.62 123 PRO A CA 1
ATOM 943 C C . PRO A 1 123 ? -20.420 -8.091 0.270 1.00 96.62 123 PRO A C 1
ATOM 945 O O . PRO A 1 123 ? -20.830 -9.032 0.946 1.00 96.62 123 PRO A O 1
ATOM 948 N N . ILE A 1 124 ? -19.302 -7.422 0.579 1.00 96.81 124 ILE A N 1
ATOM 949 C CA . ILE A 1 124 ? -18.471 -7.737 1.753 1.00 96.81 124 ILE A CA 1
ATOM 950 C C . ILE A 1 124 ? -19.254 -7.498 3.051 1.00 96.81 124 ILE A C 1
ATOM 952 O O . ILE A 1 124 ? -19.256 -8.356 3.933 1.00 96.81 124 ILE A O 1
ATOM 956 N N . ARG A 1 125 ? -19.949 -6.357 3.160 1.00 95.56 125 ARG A N 1
ATOM 957 C CA . ARG A 1 125 ? -20.795 -6.025 4.314 1.00 95.56 125 ARG A CA 1
ATOM 958 C C . ARG A 1 125 ? -21.865 -7.088 4.521 1.00 95.56 125 ARG A C 1
ATOM 960 O O . ARG A 1 125 ? -21.957 -7.625 5.619 1.00 95.56 125 ARG A O 1
ATOM 967 N N . LYS A 1 126 ? -22.601 -7.431 3.461 1.00 96.62 126 LYS A N 1
ATOM 968 C CA . LYS A 1 126 ? -23.659 -8.443 3.505 1.00 96.62 126 LYS A CA 1
ATOM 969 C C . LYS A 1 126 ? -23.121 -9.793 3.976 1.00 96.62 126 LYS A C 1
ATOM 971 O O . LYS A 1 126 ? -23.675 -10.375 4.894 1.00 96.62 126 LYS A O 1
ATOM 976 N N . TYR A 1 127 ? -22.004 -10.254 3.414 1.00 97.81 127 TYR A N 1
ATOM 977 C CA . TYR A 1 127 ? -21.378 -11.510 3.832 1.00 97.81 127 TYR A CA 1
ATOM 978 C C . TYR A 1 127 ? -20.993 -11.521 5.322 1.00 97.81 127 TYR A C 1
ATOM 980 O O . TYR A 1 127 ? -21.127 -12.545 5.990 1.00 97.81 127 TYR A O 1
ATOM 988 N N . ILE A 1 128 ? -20.515 -10.392 5.853 1.00 97.38 128 ILE A N 1
ATOM 989 C CA . ILE A 1 128 ? -20.176 -10.257 7.275 1.00 97.38 128 ILE A CA 1
ATOM 990 C C . ILE A 1 128 ? -21.446 -10.238 8.142 1.00 97.38 128 ILE A C 1
ATOM 992 O O . ILE A 1 128 ? -21.474 -10.905 9.175 1.00 97.38 128 ILE A O 1
ATOM 996 N N . GLU A 1 129 ? -22.492 -9.519 7.730 1.00 97.19 129 GLU A N 1
ATOM 997 C CA . GLU A 1 129 ? -23.784 -9.451 8.432 1.00 97.19 129 GLU A CA 1
ATOM 998 C C . GLU A 1 129 ? -24.505 -10.807 8.452 1.00 97.19 129 GLU A C 1
ATOM 1000 O O . GLU A 1 129 ? -24.967 -11.232 9.510 1.00 97.19 129 GLU A O 1
ATOM 1005 N N . ASP A 1 130 ? -24.503 -11.538 7.333 1.00 97.94 130 ASP A N 1
ATOM 1006 C CA . ASP A 1 130 ? -25.064 -12.893 7.215 1.00 97.94 130 ASP A CA 1
ATOM 1007 C C . ASP A 1 130 ? -24.365 -13.888 8.165 1.00 97.94 130 ASP A C 1
ATOM 1009 O O . ASP A 1 130 ? -24.951 -14.885 8.586 1.00 97.94 130 ASP A O 1
ATOM 1013 N N . LYS A 1 131 ? -23.112 -13.604 8.549 1.00 97.88 131 LYS A N 1
ATOM 1014 C CA . LYS A 1 131 ? -22.334 -14.368 9.539 1.00 97.88 131 LYS A CA 1
ATOM 1015 C C . LYS A 1 131 ? -22.450 -13.833 10.971 1.00 97.88 131 LYS A C 1
ATOM 1017 O O . LYS A 1 131 ? -21.705 -14.266 11.847 1.00 97.88 131 LYS A O 1
ATOM 1022 N N . GLY A 1 132 ? -23.366 -12.899 11.225 1.00 97.19 132 GLY A N 1
ATOM 1023 C CA . GLY A 1 132 ? -23.615 -12.316 12.547 1.00 97.19 132 GLY A CA 1
ATOM 1024 C C . GLY A 1 132 ? -22.683 -11.159 12.926 1.00 97.19 132 GLY A C 1
ATOM 1025 O O . GLY A 1 132 ? -22.712 -10.686 14.067 1.00 97.19 132 GLY A O 1
ATOM 1026 N N . GLY A 1 133 ? -21.857 -10.685 11.990 1.00 96.44 133 GLY A N 1
ATOM 1027 C CA . GLY A 1 133 ? -21.057 -9.479 12.164 1.00 96.44 133 GLY A CA 1
ATOM 1028 C C . GLY A 1 133 ? -21.928 -8.223 12.249 1.00 96.44 133 GLY A C 1
ATOM 1029 O O . GLY A 1 133 ? -23.046 -8.177 11.740 1.00 96.44 133 GLY A O 1
ATOM 1030 N N . ARG A 1 134 ? -21.425 -7.184 12.924 1.00 95.56 134 ARG A N 1
ATOM 1031 C CA . ARG A 1 134 ? -22.184 -5.954 13.199 1.00 95.56 134 ARG A CA 1
ATOM 1032 C C . ARG A 1 134 ? -21.410 -4.724 12.752 1.00 95.56 134 ARG A C 1
ATOM 1034 O O . ARG A 1 134 ? -20.257 -4.542 13.136 1.00 95.56 134 ARG A O 1
ATOM 1041 N N . PHE A 1 135 ? -22.074 -3.841 12.010 1.00 94.12 135 PHE A N 1
ATOM 1042 C CA . PHE A 1 135 ? -21.508 -2.565 11.580 1.00 94.12 135 PHE A CA 1
ATOM 1043 C C . PHE A 1 135 ? -22.087 -1.404 12.387 1.00 94.12 135 PHE A C 1
ATOM 1045 O O . PHE A 1 135 ? -23.294 -1.172 12.423 1.00 94.12 135 PHE A O 1
ATOM 1052 N N . HIS A 1 136 ? -21.207 -0.622 13.012 1.00 92.62 136 HIS A N 1
ATOM 1053 C CA . HIS A 1 136 ? -21.583 0.570 13.768 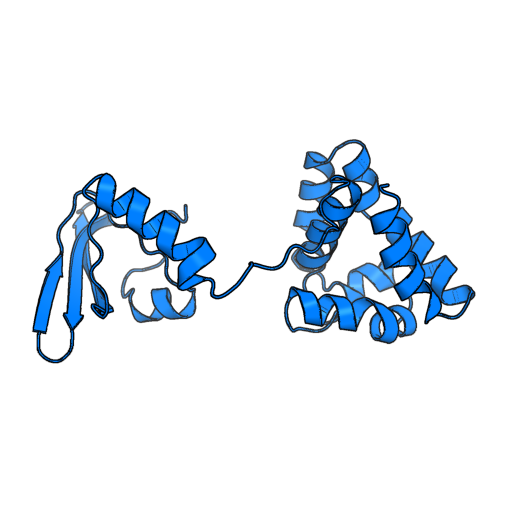1.00 92.62 136 HIS A CA 1
ATOM 1054 C C . HIS A 1 136 ? -21.092 1.830 13.054 1.00 92.62 136 HIS A C 1
ATOM 1056 O O . HIS A 1 136 ? -20.055 2.398 13.384 1.00 92.62 136 HIS A O 1
ATOM 1062 N N . LEU A 1 137 ? -21.859 2.288 12.064 1.00 93.06 137 LEU A N 1
ATOM 1063 C CA . LEU A 1 137 ? -21.519 3.488 11.299 1.00 93.06 137 LEU A CA 1
ATOM 1064 C C . LEU A 1 137 ? -21.679 4.766 12.134 1.00 93.06 137 LEU A C 1
ATOM 1066 O O . LEU A 1 137 ? -22.551 4.862 13.002 1.00 93.06 137 LEU A O 1
ATOM 1070 N N . ARG A 1 138 ? -20.864 5.780 11.811 1.00 92.00 138 ARG A N 1
ATOM 1071 C CA . ARG A 1 138 ? -20.820 7.089 12.495 1.00 92.00 138 ARG A CA 1
ATOM 1072 C C . ARG A 1 138 ? -20.422 7.011 13.977 1.00 92.00 138 ARG A C 1
ATOM 1074 O O . ARG A 1 138 ? -20.706 7.938 14.729 1.00 92.00 138 ARG A O 1
ATOM 1081 N N . TRP A 1 139 ? -19.758 5.931 14.384 1.00 93.56 139 TRP A N 1
ATOM 1082 C CA . TRP A 1 139 ? -19.132 5.794 15.697 1.00 93.56 139 TRP A CA 1
ATOM 1083 C C . TRP A 1 139 ? -17.622 5.968 15.558 1.00 93.56 139 TRP A C 1
ATOM 1085 O O . TRP A 1 139 ? -16.918 5.048 15.157 1.00 93.56 139 TRP A O 1
ATOM 1095 N N . GLY A 1 140 ? -17.127 7.166 15.863 1.00 90.19 140 GLY A N 1
ATOM 1096 C CA . GLY A 1 140 ? -15.691 7.440 15.838 1.00 90.19 140 GLY A CA 1
ATOM 1097 C C . GLY A 1 140 ? -15.020 6.941 17.115 1.00 90.19 140 GLY A C 1
ATOM 1098 O O . GLY A 1 140 ? -15.502 7.246 18.209 1.00 90.19 140 GLY A O 1
ATOM 1099 N N . CYS A 1 141 ? -13.908 6.214 16.984 1.00 89.88 141 CYS A N 1
ATOM 1100 C CA . CYS A 1 141 ? -13.028 5.909 18.112 1.00 89.88 141 CYS A CA 1
ATOM 1101 C C . CYS A 1 141 ? -12.315 7.192 18.554 1.00 89.88 141 CYS A C 1
ATOM 1103 O O . CYS A 1 141 ? -11.728 7.895 17.734 1.00 89.88 141 CYS A O 1
ATOM 1105 N N . ARG A 1 142 ? -12.422 7.532 19.839 1.00 88.50 142 ARG A N 1
ATOM 1106 C CA . ARG A 1 142 ? -11.807 8.728 20.434 1.00 88.50 142 ARG A CA 1
ATOM 1107 C C . ARG A 1 142 ? -10.551 8.395 21.210 1.00 88.50 142 ARG A C 1
ATOM 1109 O O . ARG A 1 142 ? -9.621 9.188 21.197 1.00 88.50 142 ARG A O 1
ATOM 1116 N N . GLN A 1 143 ? -10.550 7.247 21.874 1.00 87.56 143 GLN A N 1
ATOM 1117 C CA . GLN A 1 143 ? -9.447 6.824 22.715 1.00 87.56 143 GLN A CA 1
ATOM 1118 C C . GLN A 1 143 ? -9.414 5.301 22.801 1.00 87.56 143 GLN A C 1
ATOM 1120 O O . GLN A 1 143 ? -10.457 4.655 22.935 1.00 87.56 143 GLN A O 1
ATOM 1125 N N . ILE A 1 144 ? -8.206 4.748 22.746 1.00 89.75 144 ILE A N 1
ATOM 1126 C CA . ILE A 1 144 ? -7.943 3.351 23.087 1.00 89.75 144 ILE A CA 1
ATOM 1127 C C . ILE A 1 144 ? -7.672 3.301 24.589 1.00 89.75 144 ILE A C 1
ATOM 1129 O O . ILE A 1 144 ? -6.785 3.998 25.079 1.00 89.75 144 ILE A O 1
ATOM 1133 N N . LEU A 1 145 ? -8.465 2.522 25.317 1.00 89.50 145 LEU A N 1
ATOM 1134 C CA . LEU A 1 145 ? -8.293 2.304 26.747 1.00 89.50 145 LEU A CA 1
ATOM 1135 C C . LEU A 1 145 ? -7.373 1.103 26.938 1.00 89.50 145 LEU A C 1
ATOM 1137 O O . LEU A 1 145 ? -7.586 0.057 26.321 1.00 89.50 145 LEU A O 1
ATOM 1141 N N . TYR A 1 146 ? -6.347 1.262 27.763 1.00 88.88 146 TYR A N 1
ATOM 1142 C CA . TYR A 1 146 ? -5.366 0.221 28.017 1.00 88.88 146 TYR A CA 1
ATOM 1143 C C . TYR A 1 146 ? -4.835 0.320 29.441 1.00 88.88 146 TYR A C 1
ATOM 1145 O O . TYR A 1 146 ? -4.727 1.416 29.991 1.00 88.88 146 TYR A O 1
ATOM 1153 N N . ASP A 1 147 ? -4.458 -0.832 29.976 1.00 87.00 147 ASP A N 1
ATOM 1154 C CA . ASP A 1 147 ? -3.736 -0.966 31.230 1.00 87.00 147 ASP A CA 1
ATOM 1155 C C . ASP A 1 147 ? -2.308 -1.430 30.944 1.00 87.00 147 ASP A C 1
ATOM 1157 O O . ASP A 1 147 ? -2.015 -2.016 29.895 1.00 87.00 147 ASP A O 1
ATOM 1161 N N . ARG A 1 148 ? -1.404 -1.152 31.882 1.00 82.94 148 ARG A N 1
ATOM 1162 C CA . ARG A 1 148 ? -0.018 -1.609 31.813 1.00 82.94 148 ARG A CA 1
ATOM 1163 C C . ARG A 1 148 ? 0.201 -2.680 32.869 1.00 82.94 148 ARG A C 1
ATOM 1165 O O . ARG A 1 148 ? -0.021 -2.425 34.051 1.00 82.94 148 ARG A O 1
ATOM 1172 N N . SER A 1 149 ? 0.632 -3.859 32.435 1.00 78.19 149 SER A N 1
ATOM 1173 C CA . SER A 1 149 ? 1.084 -4.916 33.336 1.00 78.19 149 SER A CA 1
ATOM 1174 C C . SER A 1 149 ? 2.318 -4.439 34.121 1.00 78.19 149 SER A C 1
ATOM 1176 O O . SER A 1 149 ? 3.077 -3.613 33.595 1.00 78.19 149 SER A O 1
ATOM 1178 N N . PRO A 1 150 ? 2.574 -4.957 35.339 1.00 75.31 150 PRO A N 1
ATOM 1179 C CA . PRO A 1 150 ? 3.838 -4.743 36.046 1.00 75.31 150 PRO A CA 1
ATOM 1180 C C . PRO A 1 150 ? 5.076 -5.062 35.191 1.00 75.31 150 PRO A C 1
ATOM 1182 O O . PRO A 1 150 ? 6.097 -4.394 35.328 1.00 75.31 150 PRO A O 1
ATOM 1185 N N . ASP A 1 151 ? 4.951 -6.007 34.254 1.00 75.62 151 ASP A N 1
ATOM 1186 C CA . ASP A 1 151 ? 6.012 -6.429 33.327 1.00 75.62 151 ASP A CA 1
ATOM 1187 C C . ASP A 1 151 ? 6.181 -5.494 32.110 1.00 75.62 151 ASP A C 1
ATOM 1189 O O . ASP A 1 151 ? 7.011 -5.728 31.235 1.00 75.62 151 ASP A O 1
ATOM 1193 N N . GLY A 1 152 ? 5.388 -4.420 32.027 1.00 74.25 152 GLY A N 1
ATOM 1194 C CA . GLY A 1 152 ? 5.460 -3.409 30.968 1.00 74.25 152 GLY A CA 1
ATOM 1195 C C . GLY A 1 152 ? 4.584 -3.682 29.742 1.00 74.25 152 GLY A C 1
ATOM 1196 O O . GLY A 1 152 ? 4.447 -2.787 28.902 1.00 74.25 152 GLY A O 1
ATOM 1197 N N . GLU A 1 153 ? 3.949 -4.855 29.654 1.00 78.50 153 GLU A N 1
ATOM 1198 C CA . GLU A 1 153 ? 3.026 -5.197 28.566 1.00 78.50 153 GLU A CA 1
ATOM 1199 C C . GLU A 1 153 ? 1.752 -4.339 28.591 1.00 78.50 153 GLU A C 1
ATOM 1201 O O . GLU A 1 153 ? 1.204 -4.023 29.650 1.00 78.50 153 GLU A O 1
ATOM 1206 N N . ILE A 1 154 ? 1.278 -3.954 27.405 1.00 82.06 154 ILE A N 1
ATOM 1207 C CA . ILE A 1 154 ? 0.083 -3.125 27.226 1.00 82.06 154 ILE A CA 1
ATOM 1208 C C . ILE A 1 154 ? -1.108 -4.037 26.931 1.00 82.06 154 ILE A C 1
ATOM 1210 O O . ILE A 1 154 ? -1.148 -4.692 25.889 1.00 82.06 154 ILE A O 1
ATOM 1214 N N . LEU A 1 155 ? -2.103 -4.029 27.816 1.00 85.62 155 LEU A N 1
ATOM 1215 C CA . LEU A 1 155 ? -3.357 -4.752 27.634 1.00 85.62 155 LEU A CA 1
ATOM 1216 C C . LEU A 1 155 ? -4.470 -3.770 27.271 1.00 85.62 155 LEU A C 1
ATOM 1218 O O . LEU A 1 155 ? -4.851 -2.924 28.077 1.00 85.62 155 LEU A O 1
ATOM 1222 N N . VAL A 1 156 ? -5.022 -3.885 26.062 1.00 88.31 156 VAL A N 1
ATOM 1223 C CA . VAL A 1 156 ? -6.157 -3.053 25.636 1.00 88.31 156 VAL A CA 1
ATOM 1224 C C . VAL A 1 156 ? -7.432 -3.537 26.324 1.00 88.31 156 VAL A C 1
ATOM 1226 O O . VAL A 1 156 ? -7.846 -4.681 26.155 1.00 88.31 156 VAL A O 1
ATOM 1229 N N . THR A 1 157 ? -8.082 -2.651 27.075 1.00 89.81 157 THR A N 1
ATOM 1230 C CA . THR A 1 157 ? -9.284 -2.957 27.867 1.00 89.81 157 THR A CA 1
ATOM 1231 C C . THR A 1 157 ? -10.580 -2.486 27.212 1.00 89.81 157 THR A C 1
ATOM 1233 O O . THR A 1 157 ? -11.667 -2.925 27.600 1.00 89.81 157 THR A O 1
ATOM 1236 N N . GLY A 1 158 ? -10.495 -1.6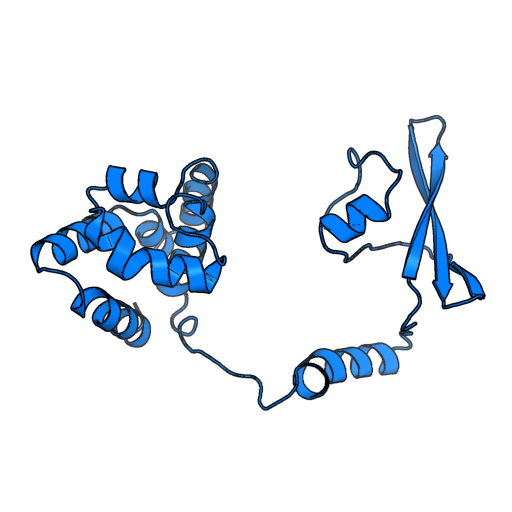14 26.202 1.00 91.38 158 GLY A N 1
ATOM 1237 C CA . GLY A 1 158 ? -11.659 -1.163 25.447 1.00 91.38 158 GLY A CA 1
ATOM 1238 C C . GLY A 1 158 ? -11.378 -0.050 24.444 1.00 91.38 158 GLY A C 1
ATOM 1239 O O . GLY A 1 158 ? -10.315 0.565 24.428 1.00 91.38 158 GLY A O 1
ATOM 1240 N N . LEU A 1 159 ? -12.385 0.253 23.627 1.00 91.81 159 LEU A N 1
ATOM 1241 C CA . LEU A 1 159 ? -12.394 1.409 22.730 1.00 91.81 159 LEU A CA 1
ATOM 1242 C C . LEU A 1 159 ? -13.469 2.398 23.172 1.00 91.81 159 LEU A C 1
ATOM 1244 O O . LEU A 1 159 ? -14.663 2.084 23.154 1.00 91.81 159 LEU A O 1
ATOM 1248 N N . ALA A 1 160 ? -13.062 3.612 23.539 1.00 92.00 160 ALA A N 1
ATOM 1249 C CA . ALA A 1 160 ? -13.987 4.703 23.803 1.00 92.00 160 ALA A CA 1
ATOM 1250 C C . ALA A 1 160 ? -14.464 5.284 22.468 1.00 92.00 160 ALA A C 1
ATOM 1252 O O . ALA A 1 160 ? -13.696 5.879 21.709 1.00 92.00 160 ALA A O 1
ATOM 1253 N N . THR A 1 161 ? -15.749 5.115 22.175 1.00 92.62 161 THR A N 1
ATOM 1254 C CA . THR A 1 161 ? -16.372 5.540 20.919 1.00 92.62 161 THR A CA 1
ATOM 1255 C C . THR A 1 161 ? -17.456 6.581 21.172 1.00 92.62 161 THR A C 1
ATOM 1257 O O . THR A 1 161 ? -18.086 6.602 22.231 1.00 92.62 161 THR A O 1
ATOM 1260 N N . SER A 1 162 ? -17.686 7.454 20.193 1.00 92.19 162 SER A N 1
ATOM 1261 C CA . SER A 1 162 ? -18.722 8.488 20.279 1.00 92.19 162 SER A CA 1
ATOM 1262 C C . SER A 1 162 ? -19.490 8.651 18.974 1.00 92.19 162 SER A C 1
ATOM 1264 O O . SER A 1 162 ? -18.887 8.557 17.898 1.00 92.19 162 SER A O 1
ATOM 1266 N N . LYS A 1 163 ? -20.767 9.016 19.077 1.00 91.88 163 LYS A N 1
ATOM 1267 C CA . LYS A 1 163 ? -21.623 9.427 17.963 1.00 91.88 163 LYS A CA 1
ATOM 1268 C C . LYS A 1 163 ? -22.477 10.614 18.408 1.00 91.88 163 LYS A C 1
ATOM 1270 O O . LYS A 1 163 ? -23.323 10.456 19.274 1.00 91.88 163 LYS A O 1
ATOM 1275 N N . ALA A 1 164 ? -22.278 11.784 17.798 1.00 88.31 164 ALA A N 1
ATOM 1276 C CA . ALA A 1 164 ? -22.925 13.029 18.228 1.00 88.31 164 ALA A CA 1
ATOM 1277 C C . ALA A 1 164 ? -22.739 13.270 19.744 1.00 88.31 164 ALA A C 1
ATOM 1279 O O . ALA A 1 164 ? -21.607 13.476 20.179 1.00 88.31 164 ALA A O 1
ATOM 1280 N N . THR A 1 165 ? -23.814 13.218 20.530 1.00 88.19 165 THR A N 1
ATOM 1281 C CA . THR A 1 165 ? -23.803 13.352 21.995 1.00 88.19 165 THR A CA 1
ATOM 1282 C C . THR A 1 165 ? -23.554 12.035 22.730 1.00 88.19 165 THR A C 1
ATOM 1284 O O . THR A 1 165 ? -23.165 12.054 23.897 1.00 88.19 165 THR A O 1
ATOM 1287 N N . ASP A 1 166 ? -23.726 10.896 22.059 1.00 92.56 166 ASP A N 1
ATOM 1288 C CA . ASP A 1 166 ? -23.631 9.578 22.674 1.00 92.56 166 ASP A CA 1
ATOM 1289 C C . ASP A 1 166 ? -22.178 9.131 22.808 1.00 92.56 166 ASP A C 1
ATOM 1291 O O . ASP A 1 166 ? -21.355 9.293 21.897 1.00 92.56 166 ASP A O 1
ATOM 1295 N N . LYS A 1 167 ? -21.873 8.501 23.942 1.00 93.62 167 LYS A N 1
ATOM 1296 C CA . LYS A 1 167 ? -20.573 7.897 24.238 1.00 93.62 167 LYS A CA 1
ATOM 1297 C C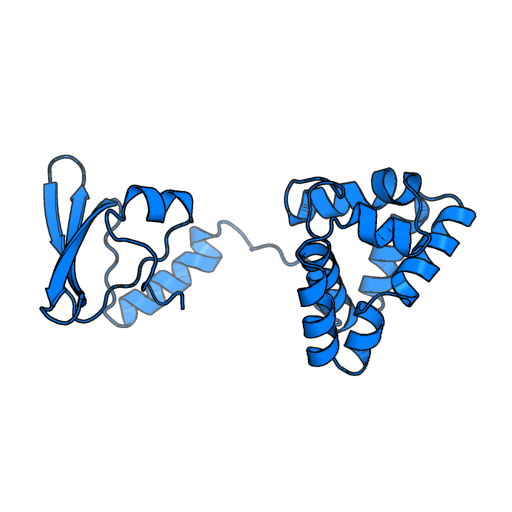 . LYS A 1 167 ? -20.783 6.470 24.719 1.00 93.62 167 LYS A C 1
ATOM 1299 O O . LYS A 1 167 ? -21.689 6.207 25.503 1.00 93.62 167 LYS A O 1
ATOM 1304 N N . LYS A 1 168 ? -19.933 5.550 24.268 1.00 93.62 168 LYS A N 1
ATOM 1305 C CA . LYS A 1 168 ? -19.902 4.176 24.779 1.00 93.62 168 LYS A CA 1
ATOM 1306 C C . LYS A 1 168 ? -18.491 3.616 24.743 1.00 93.62 168 LYS A C 1
ATOM 1308 O O . LYS A 1 168 ? -17.697 3.967 23.869 1.00 93.62 168 LYS A O 1
ATOM 1313 N N . VAL A 1 169 ? -18.220 2.690 25.651 1.00 94.56 169 VAL A N 1
ATOM 1314 C CA . VAL A 1 169 ? -16.998 1.888 25.635 1.00 94.56 169 VAL A CA 1
ATOM 1315 C C . VAL A 1 169 ? -17.332 0.526 25.045 1.00 94.56 169 VAL A C 1
ATOM 1317 O O . VAL A 1 169 ? -18.239 -0.153 25.520 1.00 94.56 169 VAL A O 1
ATOM 1320 N N . VAL A 1 170 ? -16.623 0.147 23.986 1.00 93.44 170 VAL A N 1
ATOM 1321 C CA . VAL A 1 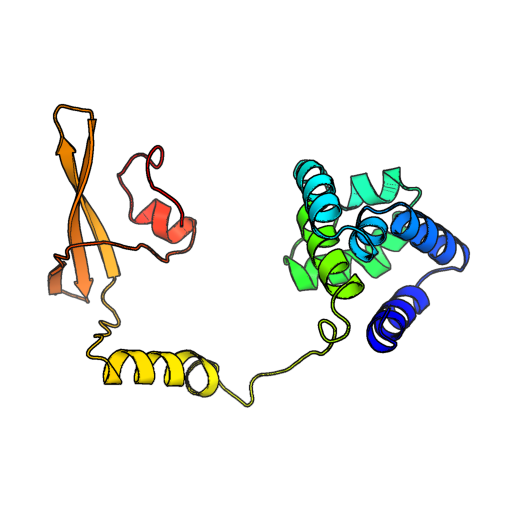170 ? -16.749 -1.169 23.356 1.00 93.44 170 VAL A CA 1
ATOM 1322 C C . VAL A 1 170 ? -15.667 -2.078 23.924 1.00 93.44 170 VAL A C 1
ATOM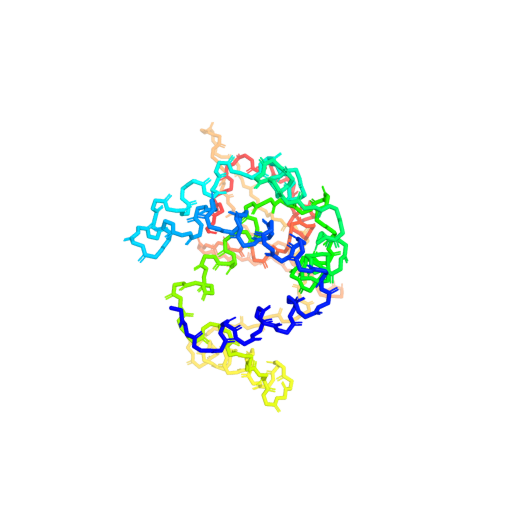 1324 O O . VAL A 1 170 ? -14.493 -1.712 23.890 1.00 93.44 170 VAL A O 1
ATOM 1327 N N . LYS A 1 171 ? -16.075 -3.244 24.432 1.00 95.00 171 LYS A N 1
ATOM 1328 C CA . LYS A 1 171 ? -15.181 -4.293 24.931 1.00 95.00 171 LYS A CA 1
ATOM 1329 C C . LYS A 1 171 ? -15.247 -5.521 24.023 1.00 95.00 171 LYS A C 1
ATOM 1331 O O . LYS A 1 171 ? -16.329 -5.854 23.541 1.00 95.00 171 LYS A O 1
ATOM 1336 N N . ALA A 1 172 ? -14.104 -6.153 23.794 1.00 92.81 172 ALA A N 1
ATOM 1337 C CA . ALA A 1 172 ? -13.934 -7.348 22.977 1.00 92.81 172 ALA A CA 1
ATOM 1338 C C . ALA A 1 172 ? -12.682 -8.121 23.420 1.00 92.81 172 ALA A C 1
ATOM 1340 O O . ALA A 1 172 ? -11.832 -7.570 24.120 1.00 92.81 172 ALA A O 1
ATOM 1341 N N . ASP A 1 173 ? -12.562 -9.368 22.968 1.00 91.81 173 ASP A N 1
ATOM 1342 C CA . ASP A 1 173 ? -11.397 -10.223 23.233 1.00 91.81 173 ASP A CA 1
ATOM 1343 C C . ASP A 1 173 ? -10.158 -9.786 22.433 1.00 91.81 173 ASP A C 1
ATOM 1345 O O . ASP A 1 173 ? -9.024 -9.987 22.859 1.00 91.81 173 ASP A O 1
ATOM 1349 N N . ALA A 1 174 ? -10.373 -9.165 21.270 1.00 90.50 174 ALA A N 1
ATOM 1350 C CA . ALA A 1 174 ? -9.320 -8.641 20.410 1.00 90.50 174 ALA A CA 1
ATOM 1351 C C . ALA A 1 174 ? -9.738 -7.312 19.771 1.00 90.50 174 ALA A C 1
ATOM 1353 O O . ALA A 1 174 ? -10.907 -7.098 19.439 1.00 90.50 174 ALA A O 1
ATOM 1354 N N . TYR A 1 175 ? -8.757 -6.435 19.554 1.00 88.75 175 TYR A N 1
ATOM 1355 C CA . TYR A 1 175 ? -8.949 -5.124 18.938 1.00 88.75 175 TYR A CA 1
ATOM 1356 C C . TYR A 1 175 ? -8.035 -4.980 17.725 1.00 88.75 175 TYR A C 1
ATOM 1358 O O . TYR A 1 175 ? -6.831 -5.203 17.816 1.00 88.75 175 TYR A O 1
ATOM 1366 N N . VAL A 1 176 ? -8.609 -4.570 16.594 1.00 89.50 176 VAL A N 1
ATOM 1367 C CA . VAL A 1 176 ? -7.876 -4.278 15.356 1.00 89.50 176 VAL A CA 1
ATOM 1368 C C . VAL A 1 176 ? -8.176 -2.843 14.950 1.00 89.50 176 VAL A C 1
ATOM 1370 O O . VAL A 1 176 ? -9.342 -2.452 14.867 1.00 89.50 176 VAL A O 1
ATOM 1373 N N . VAL A 1 177 ? -7.131 -2.057 14.682 1.00 87.12 177 VAL A N 1
ATOM 1374 C CA . VAL A 1 177 ? -7.270 -0.677 14.205 1.00 87.12 177 VAL A CA 1
ATOM 1375 C C . VAL A 1 177 ? -6.849 -0.603 12.743 1.00 87.12 177 VAL A C 1
ATOM 1377 O O . VAL A 1 177 ? -5.669 -0.522 12.427 1.00 87.12 177 VAL A O 1
ATOM 1380 N N . ALA A 1 178 ? -7.834 -0.613 11.847 1.00 89.88 178 ALA A N 1
ATOM 1381 C CA . ALA A 1 178 ? -7.636 -0.489 10.402 1.00 89.88 178 ALA A CA 1
ATOM 1382 C C . ALA A 1 178 ? -7.765 0.978 9.934 1.00 89.88 178 ALA A C 1
ATOM 1384 O O . ALA A 1 178 ? -8.519 1.279 9.010 1.00 89.88 178 ALA A O 1
ATOM 1385 N N . CYS A 1 179 ? -7.088 1.900 10.627 1.00 86.00 179 CYS A N 1
ATOM 1386 C CA . CYS A 1 179 ? -7.051 3.324 10.276 1.00 86.00 179 CYS A CA 1
ATOM 1387 C C . CYS A 1 179 ? -5.818 3.652 9.422 1.00 86.00 179 CYS A C 1
ATOM 1389 O O . CYS A 1 179 ? -4.811 2.949 9.465 1.00 86.00 179 CYS A O 1
ATOM 1391 N N . ASP A 1 180 ? -5.875 4.765 8.696 1.00 85.56 180 ASP A N 1
ATOM 1392 C CA . ASP A 1 180 ? -4.711 5.376 8.058 1.00 85.56 180 ASP A CA 1
ATOM 1393 C C . ASP A 1 180 ? -3.695 5.891 9.098 1.00 85.56 180 ASP A C 1
ATOM 1395 O O . ASP A 1 180 ? -4.016 6.070 10.277 1.00 85.56 180 ASP A O 1
ATOM 1399 N N . VAL A 1 181 ? -2.458 6.163 8.662 1.00 82.81 181 VAL A N 1
ATOM 1400 C CA . VAL A 1 181 ? -1.367 6.619 9.547 1.00 82.81 181 VAL A CA 1
ATOM 1401 C C . VAL A 1 181 ? -1.732 7.902 10.326 1.00 82.81 181 VAL A C 1
ATOM 1403 O O . VAL A 1 181 ? -1.497 7.948 11.536 1.00 82.81 181 VAL A O 1
ATOM 1406 N N . PRO A 1 182 ? -2.328 8.942 9.713 1.00 84.62 182 PRO A N 1
ATOM 1407 C CA . PRO A 1 182 ? -2.866 10.080 10.463 1.00 84.62 182 PRO A CA 1
ATOM 1408 C C . PRO A 1 182 ? -3.973 9.699 11.460 1.00 84.62 182 PRO A C 1
ATOM 1410 O O . PRO A 1 182 ? -3.960 10.164 12.604 1.00 84.62 182 PRO A O 1
ATOM 1413 N N . GLY A 1 183 ? -4.920 8.849 11.054 1.00 83.12 183 GLY A N 1
ATOM 1414 C CA . GLY A 1 183 ? -6.040 8.414 11.886 1.00 83.12 183 GLY A CA 1
ATOM 1415 C C . GLY A 1 183 ? -5.610 7.659 13.144 1.00 83.12 183 GLY A C 1
ATOM 1416 O O . GLY A 1 183 ? -6.105 7.956 14.237 1.00 83.12 183 GLY A O 1
ATOM 1417 N N . ILE A 1 184 ? -4.651 6.733 13.026 1.00 83.50 184 ILE A N 1
ATOM 1418 C CA . ILE A 1 184 ? -4.102 6.026 14.190 1.00 83.50 184 ILE A CA 1
ATOM 1419 C C . ILE A 1 184 ? -3.364 6.995 15.112 1.00 83.50 184 ILE A C 1
ATOM 1421 O O . ILE A 1 184 ? -3.690 7.034 16.294 1.00 83.50 184 ILE A O 1
ATOM 1425 N N . LYS A 1 185 ? -2.487 7.862 14.578 1.00 81.81 185 LYS A N 1
ATOM 1426 C CA . LYS A 1 185 ? -1.727 8.849 15.370 1.00 81.81 185 LYS A CA 1
ATOM 1427 C C . LYS A 1 185 ? -2.626 9.764 16.198 1.00 81.81 185 LYS A C 1
ATOM 1429 O O . LYS A 1 185 ? -2.269 10.133 17.308 1.00 81.81 185 LYS A O 1
ATOM 1434 N N . LYS A 1 186 ? -3.800 10.118 15.672 1.00 79.69 186 LYS A N 1
ATOM 1435 C CA . LYS A 1 186 ? -4.797 10.920 16.390 1.00 79.69 186 LYS A CA 1
ATOM 1436 C C . LYS A 1 186 ? -5.492 10.153 17.522 1.00 79.69 186 LYS A C 1
ATOM 1438 O O . LYS A 1 186 ? -5.956 10.770 18.475 1.00 79.69 186 LYS A O 1
ATOM 1443 N N . THR A 1 187 ? -5.619 8.836 17.386 1.00 72.62 187 THR A N 1
ATOM 1444 C CA . THR A 1 187 ? -6.415 7.980 18.280 1.00 72.62 187 THR A CA 1
ATOM 1445 C C . THR A 1 187 ? -5.561 7.321 19.368 1.00 72.62 187 THR A C 1
ATOM 1447 O O . THR A 1 187 ? -6.061 7.021 20.453 1.00 72.62 187 THR A O 1
ATOM 1450 N N . THR A 1 188 ? -4.274 7.091 19.101 1.00 66.56 188 THR A N 1
ATOM 1451 C CA . THR A 1 188 ? -3.333 6.476 20.040 1.00 66.56 188 THR A CA 1
ATOM 1452 C C . THR A 1 188 ? -2.640 7.521 20.904 1.00 66.56 188 THR A C 1
ATOM 1454 O O . THR A 1 188 ? -1.851 8.316 20.405 1.00 66.56 188 THR A O 1
ATOM 1457 N N . SER A 1 189 ? -2.845 7.442 22.219 1.00 60.69 189 SER A N 1
ATOM 1458 C CA . SER A 1 189 ? -1.903 7.962 23.224 1.00 60.69 189 SER A CA 1
ATOM 1459 C C . SER A 1 189 ? -0.858 6.913 23.642 1.00 60.69 189 SER A C 1
ATOM 1461 O O . SER A 1 189 ? -0.084 7.139 24.566 1.00 60.69 189 SER A O 1
ATOM 1463 N N . ILE A 1 190 ? -0.879 5.741 22.999 1.00 63.50 190 ILE A N 1
ATOM 1464 C CA . ILE A 1 190 ? -0.014 4.595 23.285 1.00 63.50 190 ILE A CA 1
ATOM 1465 C C . ILE A 1 190 ? 1.329 4.798 22.564 1.00 63.50 190 ILE A C 1
ATOM 1467 O O . ILE A 1 190 ? 1.309 5.176 21.388 1.00 63.50 190 ILE A O 1
ATOM 1471 N N . PRO A 1 191 ? 2.485 4.525 23.199 1.00 58.22 191 PRO A N 1
ATOM 1472 C CA . PRO A 1 191 ? 3.745 4.404 22.473 1.00 58.22 191 PRO A CA 1
ATOM 1473 C C . PRO A 1 191 ? 3.623 3.296 21.414 1.00 58.22 191 PRO A C 1
ATOM 1475 O O . PRO A 1 191 ? 3.297 2.154 21.720 1.00 58.22 191 PRO A O 1
ATOM 1478 N N . VAL A 1 192 ? 3.854 3.651 20.148 1.00 56.91 192 VAL A N 1
ATOM 1479 C CA . VAL A 1 192 ? 3.765 2.747 18.979 1.00 56.91 192 VAL A CA 1
ATOM 1480 C C . VAL A 1 192 ? 4.823 1.633 18.992 1.00 56.91 192 VAL A C 1
ATOM 1482 O O . VAL A 1 192 ? 4.713 0.671 18.233 1.00 56.91 192 VAL A O 1
ATOM 1485 N N . GLU A 1 193 ? 5.815 1.733 19.877 1.00 49.03 193 GLU A N 1
ATOM 1486 C CA . GLU A 1 193 ? 6.804 0.698 20.179 1.00 49.03 193 GLU A CA 1
ATOM 1487 C C . GLU A 1 193 ? 6.128 -0.475 20.909 1.00 49.03 193 GLU A C 1
ATOM 1489 O O . GLU A 1 193 ? 6.059 -0.518 22.133 1.00 49.03 193 GLU A O 1
ATOM 1494 N N . GLY A 1 194 ? 5.567 -1.415 20.148 1.00 45.84 194 GLY A N 1
ATOM 1495 C CA . GLY A 1 194 ? 4.946 -2.634 20.686 1.00 45.84 194 GLY A CA 1
ATOM 1496 C C . GLY A 1 194 ? 3.624 -3.020 20.028 1.00 45.84 194 GLY A C 1
ATOM 1497 O O . GLY A 1 194 ? 3.124 -4.122 20.252 1.00 45.84 194 GLY A O 1
ATOM 1498 N N . ILE A 1 195 ? 3.064 -2.160 19.173 1.00 54.16 195 ILE A N 1
ATOM 1499 C CA . ILE A 1 195 ? 1.887 -2.518 18.380 1.00 54.16 195 ILE A CA 1
ATOM 1500 C C . ILE A 1 195 ? 2.344 -3.449 17.256 1.00 54.16 195 ILE A C 1
ATOM 1502 O O . ILE A 1 195 ? 3.058 -3.036 16.342 1.00 54.16 195 ILE A O 1
ATOM 1506 N N . LYS A 1 196 ? 1.923 -4.718 17.311 1.00 49.88 196 LYS A N 1
ATOM 1507 C CA . LYS A 1 196 ? 2.083 -5.643 16.184 1.00 49.88 196 LYS A CA 1
ATOM 1508 C C . LYS A 1 196 ? 1.239 -5.129 15.018 1.00 49.88 196 LYS A C 1
ATOM 1510 O O . LYS A 1 196 ? 0.014 -5.220 15.047 1.00 49.88 196 LYS A O 1
ATOM 1515 N N . VAL A 1 197 ? 1.905 -4.563 14.017 1.00 47.72 197 VAL A N 1
ATOM 1516 C CA . VAL A 1 197 ? 1.305 -4.279 12.712 1.00 47.72 197 VAL A CA 1
ATOM 1517 C C . VAL A 1 197 ? 1.122 -5.629 12.018 1.00 47.72 197 VAL A C 1
ATOM 1519 O O . VAL A 1 197 ? 2.110 -6.327 11.787 1.00 47.72 197 VAL A O 1
ATOM 1522 N N . LEU A 1 198 ? -0.134 -6.025 11.797 1.00 39.09 198 LEU A N 1
ATOM 1523 C CA . LEU A 1 198 ? -0.487 -7.193 10.982 1.00 39.09 198 LEU A CA 1
ATOM 1524 C C . LEU A 1 198 ? -0.235 -6.915 9.497 1.00 39.09 198 LEU A C 1
ATOM 1526 O O . LEU A 1 198 ? -0.465 -5.758 9.076 1.00 39.09 198 LEU A O 1
#